Protein AF-A0A945IS24-F1 (afdb_monomer_lite)

Sequence (368 aa):
MRKFTIALLSVFLIASISAPAHSAQMTAKKFSSCADMLKKYPNGVAKDKKARNKAVKGGFAKPKVSKTVYKKNRDRLDKNNNGIICGQKKAEPVAKAEPFAFAKNIDASLPADWVAEFNQVMSNLGQLMPISEKINEVSNVQSPMNIYAWNSAVSNPFPQIPGAQGASISGNGSNTWMVLEIPESELRDKDLHRFKVIAHEYFHVYQIAMSRDAEGTQWLWEGGAKVVEELYSQQFYGRSLFDDQLMPIHAAAVQTPKVFENYGSGKDMNYNGSAFLALALAKELQQQGMSEERAFTAILRDFQAESAQEPDWKKAFVNTFNMTVEQFYQSLIQYPTAESTQDWISHRVVDATPVLPSKTLTLNSIFS

Radius of gyration: 30.89 Å; chains: 1; bounding box: 100×90×49 Å

pLDDT: mean 90.28, std 15.65, range [35.53, 98.88]

Structure (mmCIF, N/CA/C/O backbone):
data_AF-A0A945IS24-F1
#
_entry.id   AF-A0A945IS24-F1
#
loop_
_atom_site.group_PDB
_atom_site.id
_atom_site.type_symbol
_atom_site.label_atom_id
_atom_site.label_alt_id
_atom_site.label_comp_id
_atom_site.label_asym_id
_atom_site.label_entity_id
_atom_site.label_seq_id
_atom_site.pdbx_PDB_ins_code
_atom_site.Cartn_x
_atom_site.Cartn_y
_atom_site.Cartn_z
_atom_site.occupancy
_atom_site.B_iso_or_equiv
_atom_site.auth_seq_id
_atom_site.auth_comp_id
_atom_site.auth_asym_id
_atom_site.auth_atom_id
_atom_site.pdbx_PDB_model_num
ATOM 1 N N . MET A 1 1 ? -69.403 -72.331 -7.138 1.00 37.50 1 MET A N 1
ATOM 2 C CA . MET A 1 1 ? -68.202 -72.801 -6.409 1.00 37.50 1 MET A CA 1
ATOM 3 C C . MET A 1 1 ? -67.877 -71.798 -5.304 1.00 37.50 1 MET A C 1
ATOM 5 O O . MET A 1 1 ? -67.883 -70.620 -5.607 1.00 37.50 1 MET A O 1
ATOM 9 N N . ARG A 1 2 ? -67.677 -72.288 -4.066 1.00 36.25 2 ARG A N 1
ATOM 10 C CA . ARG A 1 2 ? -66.939 -71.722 -2.899 1.00 36.25 2 ARG A CA 1
ATOM 11 C C . ARG A 1 2 ? -66.971 -70.188 -2.661 1.00 36.25 2 ARG A C 1
ATOM 13 O O . ARG A 1 2 ? -66.428 -69.445 -3.454 1.00 36.25 2 ARG A O 1
ATOM 20 N N . LYS A 1 3 ? -67.672 -69.701 -1.620 1.00 35.53 3 LYS A N 1
ATOM 21 C CA . LYS A 1 3 ? -67.262 -69.477 -0.196 1.00 35.53 3 LYS A CA 1
ATOM 22 C C . LYS A 1 3 ? -66.613 -68.089 0.059 1.00 35.53 3 LYS A C 1
ATOM 24 O O . LYS A 1 3 ? -65.607 -67.824 -0.571 1.00 35.53 3 LYS A O 1
ATOM 29 N N . PHE A 1 4 ? -67.201 -67.330 1.015 1.00 36.38 4 PHE A N 1
ATOM 30 C CA . PHE A 1 4 ? -66.651 -66.427 2.078 1.00 36.38 4 PHE A CA 1
ATOM 31 C C . PHE A 1 4 ? -65.420 -65.520 1.750 1.00 36.38 4 PHE A C 1
ATOM 33 O O . PHE A 1 4 ? -64.510 -65.965 1.078 1.00 36.38 4 PHE A O 1
ATOM 40 N N . THR A 1 5 ? -65.207 -64.270 2.207 1.00 38.72 5 THR A N 1
ATOM 41 C CA . THR A 1 5 ? -65.498 -63.576 3.485 1.00 38.72 5 THR A CA 1
ATOM 42 C C . THR A 1 5 ? -65.120 -62.071 3.369 1.00 38.72 5 THR A C 1
ATOM 44 O O . THR A 1 5 ? -64.073 -61.761 2.816 1.00 38.72 5 THR A O 1
ATOM 47 N N . ILE A 1 6 ? -65.973 -61.186 3.910 1.00 45.44 6 ILE A N 1
ATOM 48 C CA . ILE A 1 6 ? -65.789 -59.913 4.670 1.00 45.44 6 ILE A CA 1
ATOM 49 C C . ILE A 1 6 ? -64.507 -59.053 4.508 1.00 45.44 6 ILE A C 1
ATOM 51 O O . ILE A 1 6 ? -63.417 -59.488 4.862 1.00 45.44 6 ILE A O 1
ATOM 55 N N . ALA A 1 7 ? -64.703 -57.748 4.248 1.00 37.12 7 ALA A N 1
ATOM 56 C CA . ALA A 1 7 ? -63.987 -56.652 4.927 1.00 37.12 7 ALA A CA 1
ATOM 57 C C . ALA A 1 7 ? -64.858 -55.373 4.983 1.00 37.12 7 ALA A C 1
ATOM 59 O O . ALA A 1 7 ? -65.359 -54.907 3.961 1.00 37.12 7 ALA A O 1
ATOM 60 N N . LEU A 1 8 ? -65.064 -54.848 6.197 1.00 44.59 8 LEU A N 1
ATOM 61 C CA . LEU A 1 8 ? -65.791 -53.612 6.516 1.00 44.59 8 LEU A CA 1
ATOM 62 C C . LEU A 1 8 ? -65.130 -52.370 5.892 1.00 44.59 8 LEU A C 1
ATOM 64 O O . LEU A 1 8 ? -63.913 -52.227 5.967 1.00 44.59 8 LEU A O 1
ATOM 68 N N . LEU A 1 9 ? -65.941 -51.395 5.470 1.00 35.75 9 LEU A N 1
ATOM 69 C CA . LEU A 1 9 ? -65.555 -49.984 5.543 1.00 35.75 9 LEU A CA 1
ATOM 70 C C . LEU A 1 9 ? -66.726 -49.127 6.034 1.00 35.75 9 LEU A C 1
ATOM 72 O O . LEU A 1 9 ? -67.807 -49.078 5.452 1.00 35.75 9 LEU A O 1
ATOM 76 N N . SER A 1 10 ? -66.468 -48.499 7.172 1.00 39.31 10 SER A N 1
ATOM 77 C CA . SER A 1 10 ? -67.313 -47.628 7.972 1.00 39.31 10 SER A CA 1
ATOM 78 C C . SER A 1 10 ? -67.557 -46.286 7.278 1.00 39.31 10 SER A C 1
ATOM 80 O O . SER A 1 10 ? -66.625 -45.556 6.947 1.00 39.31 10 SER A O 1
ATOM 82 N N . VAL A 1 11 ? -68.832 -45.938 7.109 1.00 42.28 11 VAL A N 1
ATOM 83 C CA . VAL A 1 11 ? -69.284 -44.618 6.657 1.00 42.28 11 VAL A CA 1
ATOM 84 C C . VAL A 1 11 ? -69.306 -43.680 7.866 1.00 42.28 11 VAL A C 1
ATOM 86 O O . VAL A 1 11 ? -70.156 -43.812 8.743 1.00 42.28 11 VAL A O 1
ATOM 89 N N . PHE A 1 12 ? -68.368 -42.733 7.923 1.00 39.25 12 PHE A N 1
ATOM 90 C CA . PHE A 1 12 ? -68.421 -41.606 8.857 1.00 39.25 12 PHE A CA 1
ATOM 91 C C . PHE A 1 12 ? -69.257 -40.475 8.240 1.00 39.25 12 PHE A C 1
ATOM 93 O O . PHE A 1 12 ? -68.840 -39.845 7.269 1.00 39.25 12 PHE A O 1
ATOM 100 N N . LEU A 1 13 ? -70.431 -40.204 8.819 1.00 43.25 13 LEU A N 1
ATOM 101 C CA . LEU A 1 13 ? -71.147 -38.941 8.631 1.00 43.25 13 LEU A CA 1
ATOM 102 C C . LEU A 1 13 ? -70.380 -37.828 9.357 1.00 43.25 13 LEU A C 1
ATOM 104 O O . LEU A 1 13 ? -70.267 -37.855 10.582 1.00 43.25 13 LEU A O 1
ATOM 108 N N . ILE A 1 14 ? -69.894 -36.829 8.619 1.00 42.38 14 ILE A N 1
ATOM 109 C CA . ILE A 1 14 ? -69.390 -35.580 9.201 1.00 42.38 14 ILE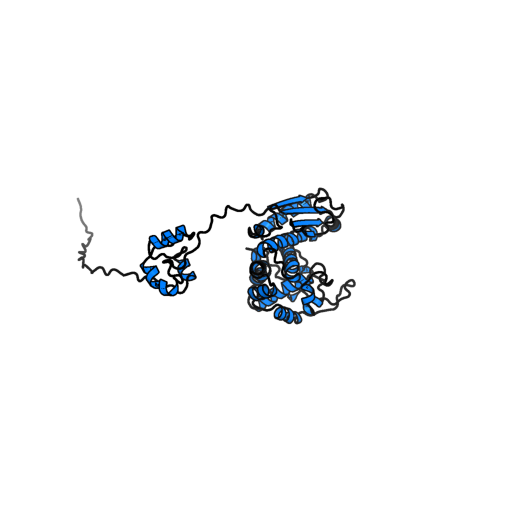 A CA 1
ATOM 110 C C . ILE A 1 14 ? -70.502 -34.536 9.095 1.00 42.38 14 ILE A C 1
ATOM 112 O O . ILE A 1 14 ? -70.839 -34.069 8.008 1.00 42.38 14 ILE A O 1
ATOM 116 N N . ALA A 1 15 ? -71.070 -34.181 10.246 1.00 41.31 15 ALA A N 1
ATOM 117 C CA . ALA A 1 15 ? -71.936 -33.025 10.406 1.00 41.31 15 ALA A CA 1
ATOM 118 C C . ALA A 1 15 ? -71.112 -31.742 10.207 1.00 41.31 15 ALA A C 1
ATOM 120 O O . ALA A 1 15 ? -70.192 -31.448 10.970 1.00 41.31 15 ALA A O 1
ATOM 121 N N . SER A 1 16 ? -71.437 -30.973 9.171 1.00 39.03 16 SER A N 1
ATOM 122 C CA . SER A 1 16 ? -70.862 -29.655 8.915 1.00 39.03 16 SER A CA 1
ATOM 123 C C . SER A 1 16 ? -71.451 -28.632 9.889 1.00 39.03 16 SER A C 1
ATOM 125 O O . SER A 1 16 ? -72.543 -28.107 9.671 1.00 39.03 16 SER A O 1
ATOM 127 N N . ILE A 1 17 ? -70.724 -28.353 10.970 1.00 47.34 17 ILE A N 1
ATOM 128 C CA . ILE A 1 17 ? -70.989 -27.218 11.855 1.00 47.34 17 ILE A CA 1
ATOM 129 C C . ILE A 1 17 ? -70.421 -25.967 11.178 1.00 47.34 17 ILE A C 1
ATOM 131 O O . ILE A 1 17 ? -69.209 -25.816 11.025 1.00 47.34 17 ILE A O 1
ATOM 135 N N . SER A 1 18 ? -71.310 -25.071 10.764 1.00 51.00 18 SER A N 1
ATOM 136 C CA . SER A 1 18 ? -70.981 -23.739 10.262 1.00 51.00 18 SER A CA 1
ATOM 137 C C . SER A 1 18 ? -70.378 -22.896 11.388 1.00 51.00 18 SER A C 1
ATOM 139 O O . SER A 1 18 ? -71.101 -22.325 12.203 1.00 51.00 18 SER A O 1
ATOM 141 N N . ALA A 1 19 ? -69.050 -22.805 11.452 1.00 42.75 19 ALA A N 1
ATOM 142 C CA . ALA A 1 19 ? -68.388 -21.802 12.277 1.00 42.75 19 ALA A CA 1
ATOM 143 C C . ALA A 1 19 ? -68.469 -20.426 11.583 1.00 42.75 19 ALA A C 1
ATOM 145 O O . ALA A 1 19 ? -68.249 -20.340 10.371 1.00 42.75 19 ALA A O 1
ATOM 146 N N . PRO A 1 20 ? -68.749 -19.328 12.309 1.00 45.19 20 PRO A N 1
ATOM 147 C CA . PRO A 1 20 ? -68.685 -17.995 11.733 1.00 45.19 20 PRO A CA 1
ATOM 148 C C . PRO A 1 20 ? -67.228 -17.673 11.383 1.00 45.19 20 PRO A C 1
ATOM 150 O O . PRO A 1 20 ? -66.342 -17.721 12.238 1.00 45.19 20 PRO A O 1
ATOM 153 N N . ALA A 1 21 ? -66.976 -17.334 10.119 1.00 43.59 21 ALA A N 1
ATOM 154 C CA . ALA A 1 21 ? -65.676 -16.873 9.656 1.00 43.59 21 ALA A CA 1
ATOM 155 C C . ALA A 1 21 ? -65.301 -15.562 10.370 1.00 43.59 21 ALA A C 1
ATOM 157 O O . ALA A 1 21 ? -65.709 -14.471 9.973 1.00 43.59 21 ALA A O 1
ATOM 158 N N . HIS A 1 22 ? -64.500 -15.661 11.431 1.00 40.44 22 HIS A N 1
ATOM 159 C CA . HIS A 1 22 ? -63.777 -14.517 11.966 1.00 40.44 22 HIS A CA 1
ATOM 160 C C . HIS A 1 22 ? -62.723 -14.109 10.937 1.00 40.44 22 HIS A C 1
ATOM 162 O O . HIS A 1 22 ? -61.697 -14.771 10.778 1.00 40.44 22 HIS A O 1
ATOM 168 N N . SER A 1 23 ? -62.968 -13.009 10.221 1.00 39.88 23 SER A N 1
ATOM 169 C CA . SER A 1 23 ? -61.908 -12.371 9.445 1.00 39.88 23 SER A CA 1
ATOM 170 C C . SER A 1 23 ? -60.830 -11.900 10.423 1.00 39.88 23 SER A C 1
ATOM 172 O O . SER A 1 23 ? -61.030 -10.969 11.204 1.00 39.88 23 SER A O 1
ATOM 174 N N . ALA A 1 24 ? -59.685 -12.579 10.424 1.00 38.41 24 ALA A N 1
ATOM 175 C CA . ALA A 1 24 ? -58.499 -12.096 11.104 1.00 38.41 24 ALA A CA 1
ATOM 176 C C . ALA A 1 24 ? -58.074 -10.797 10.408 1.00 38.41 24 ALA A C 1
ATOM 178 O O . ALA A 1 24 ? -57.429 -10.801 9.357 1.00 38.41 24 ALA A O 1
ATOM 179 N N . GLN A 1 25 ? -58.483 -9.661 10.967 1.00 40.00 25 GLN A N 1
ATOM 180 C CA . GLN A 1 25 ? -58.025 -8.354 10.530 1.00 40.00 25 GLN A CA 1
ATOM 181 C C . GLN A 1 25 ? -56.518 -8.288 10.807 1.00 40.00 25 GLN A C 1
ATOM 183 O O . GLN A 1 25 ? -56.090 -8.017 11.927 1.00 40.00 25 GLN A O 1
ATOM 188 N N . MET A 1 26 ? -55.694 -8.580 9.792 1.00 42.38 26 MET A N 1
ATOM 189 C CA . MET A 1 26 ? -54.240 -8.471 9.893 1.00 42.38 26 MET A CA 1
ATOM 190 C C . MET A 1 26 ? -53.879 -7.045 10.312 1.00 42.38 26 MET A C 1
ATOM 192 O O . MET A 1 26 ? -53.935 -6.094 9.524 1.00 42.38 26 MET A O 1
ATOM 196 N N . THR A 1 27 ? -53.514 -6.873 11.578 1.00 55.88 27 THR A N 1
ATOM 197 C CA . THR A 1 27 ? -53.127 -5.577 12.108 1.00 55.88 27 THR A CA 1
ATOM 198 C C . THR A 1 27 ? -51.822 -5.167 11.424 1.00 55.88 27 THR A C 1
ATOM 200 O O . THR A 1 27 ? -50.763 -5.750 11.620 1.00 55.88 27 THR A O 1
ATOM 203 N N . ALA A 1 28 ? -51.878 -4.149 10.556 1.00 62.97 28 ALA A N 1
ATOM 204 C CA . ALA A 1 28 ? -50.672 -3.667 9.877 1.00 62.97 28 ALA A CA 1
ATOM 205 C C . ALA A 1 28 ? -49.559 -3.306 10.889 1.00 62.97 28 ALA A C 1
ATOM 207 O O . ALA A 1 28 ? -49.843 -2.697 11.924 1.00 62.97 28 ALA A O 1
ATOM 208 N N . LYS A 1 29 ? -48.315 -3.698 10.584 1.00 77.50 29 LYS A N 1
ATOM 209 C CA . LYS A 1 29 ? -47.131 -3.570 11.452 1.00 77.50 29 LYS A CA 1
ATOM 210 C C . LYS A 1 29 ? -46.702 -2.101 11.623 1.00 77.50 29 LYS A C 1
ATOM 212 O O . LYS A 1 29 ? -46.708 -1.339 10.650 1.00 77.50 29 LYS A O 1
ATOM 217 N N . LYS A 1 30 ? -46.328 -1.718 12.851 1.00 85.94 30 LYS A N 1
ATOM 218 C CA . LYS A 1 30 ? -45.622 -0.459 13.157 1.00 85.94 30 LYS A CA 1
ATOM 219 C C . LYS A 1 30 ? -44.110 -0.682 13.048 1.00 85.94 30 LYS A C 1
ATOM 221 O O . LYS A 1 30 ? -43.633 -1.756 13.407 1.00 85.94 30 LYS A O 1
ATOM 226 N N . PHE A 1 31 ? -43.378 0.312 12.558 1.00 89.81 31 PHE A N 1
ATOM 227 C CA . PHE A 1 31 ? -41.927 0.262 12.385 1.00 89.81 31 PHE A CA 1
ATOM 228 C C . PHE A 1 31 ? -41.242 1.296 13.283 1.00 89.81 31 PHE A C 1
ATOM 230 O O . PHE A 1 31 ? -41.713 2.426 13.421 1.00 89.81 31 PHE A O 1
ATOM 237 N N . SER A 1 32 ? -40.129 0.896 13.895 1.00 86.50 32 SER A N 1
ATOM 238 C CA . SER A 1 32 ? -39.278 1.735 14.747 1.00 86.50 32 SER A CA 1
ATOM 239 C C . SER A 1 32 ? -38.549 2.811 13.944 1.00 86.50 32 SER A C 1
ATOM 241 O O . SER A 1 32 ? -38.449 3.950 14.397 1.00 86.50 32 SER A O 1
ATOM 243 N N . SER A 1 33 ? -38.097 2.476 12.736 1.00 90.88 33 SER A N 1
ATOM 244 C CA . SER A 1 33 ? -37.263 3.333 11.894 1.00 90.88 33 SER A CA 1
ATOM 245 C C . SER A 1 33 ? -37.552 3.127 10.402 1.00 90.88 33 SER A C 1
ATOM 247 O O . SER A 1 33 ? -38.209 2.156 10.008 1.00 90.88 33 SER A O 1
ATOM 249 N N . CYS A 1 34 ? -37.024 4.017 9.552 1.00 90.62 34 CYS A N 1
ATOM 250 C CA . CYS A 1 34 ? -37.032 3.778 8.109 1.00 90.62 34 CYS A CA 1
ATOM 251 C C . CYS A 1 34 ? -36.188 2.562 7.718 1.00 90.62 34 CYS A C 1
ATOM 253 O O . CYS A 1 34 ? -36.626 1.810 6.855 1.00 90.62 34 CYS A O 1
ATOM 255 N N . ALA A 1 35 ? -35.061 2.302 8.387 1.00 90.06 35 ALA A N 1
ATOM 256 C CA . ALA A 1 35 ? -34.245 1.115 8.128 1.00 90.06 35 ALA A CA 1
ATOM 257 C C . ALA A 1 35 ? -35.057 -0.186 8.295 1.00 90.06 35 ALA A C 1
ATOM 259 O O . ALA A 1 35 ? -35.047 -1.053 7.423 1.00 90.06 35 ALA A O 1
ATOM 260 N N . ASP A 1 36 ? -35.857 -0.290 9.360 1.00 88.31 36 ASP A N 1
ATOM 261 C CA . ASP A 1 36 ? -36.697 -1.471 9.602 1.00 88.31 36 ASP A CA 1
ATOM 262 C C . ASP A 1 36 ? -37.869 -1.591 8.625 1.00 88.31 36 ASP A C 1
ATOM 264 O O . ASP A 1 36 ? -38.295 -2.697 8.282 1.00 88.31 36 ASP A O 1
ATOM 268 N N . MET A 1 37 ? -38.406 -0.457 8.167 1.00 91.06 37 MET A N 1
ATOM 269 C CA . MET A 1 37 ? -39.452 -0.436 7.147 1.00 91.06 37 MET A CA 1
ATOM 270 C C . MET A 1 37 ? -38.913 -0.866 5.780 1.00 91.06 37 MET A C 1
ATOM 272 O O . MET A 1 37 ? -39.578 -1.643 5.090 1.00 91.06 37 MET A O 1
ATOM 276 N N . LEU A 1 38 ? -37.723 -0.397 5.405 1.00 93.00 38 LEU A N 1
ATOM 277 C CA . LEU A 1 38 ? -37.107 -0.645 4.102 1.00 93.00 38 LEU A CA 1
ATOM 278 C C . LEU A 1 38 ? -36.758 -2.121 3.886 1.00 93.00 38 LEU A C 1
ATOM 280 O O . LEU A 1 38 ? -36.933 -2.613 2.776 1.00 93.00 38 LEU A O 1
ATOM 284 N N . LYS A 1 39 ? -36.446 -2.877 4.950 1.00 91.06 39 LYS A N 1
ATOM 285 C CA . LYS A 1 39 ? -36.307 -4.349 4.888 1.00 91.06 39 LYS A CA 1
ATOM 286 C C . LYS A 1 39 ? -37.540 -5.051 4.294 1.00 91.06 39 LYS A C 1
ATOM 288 O O . LYS A 1 39 ? -37.418 -6.096 3.668 1.00 91.06 39 LYS A O 1
ATOM 293 N N . LYS A 1 40 ? -38.746 -4.497 4.496 1.00 92.06 40 LYS A N 1
ATOM 294 C CA . LYS A 1 40 ? -40.018 -5.061 3.992 1.00 92.06 40 LYS A CA 1
ATOM 295 C C . LYS A 1 40 ? -40.607 -4.286 2.810 1.00 92.06 40 LYS A C 1
ATOM 297 O O . LYS A 1 40 ? -41.371 -4.840 2.019 1.00 92.06 40 LYS A O 1
ATOM 302 N N . TYR A 1 41 ? -40.303 -2.998 2.718 1.00 93.31 41 TYR A N 1
ATOM 303 C CA . TYR A 1 41 ? -40.783 -2.086 1.688 1.00 93.31 41 TYR A CA 1
ATOM 304 C C . TYR A 1 41 ? -39.583 -1.340 1.100 1.00 93.31 41 TYR A C 1
ATOM 306 O O . TYR A 1 41 ? -39.389 -0.177 1.441 1.00 93.31 41 TYR A O 1
ATOM 314 N N . PRO A 1 42 ? -38.791 -1.978 0.221 1.00 90.75 42 PRO A N 1
ATOM 315 C CA . PRO A 1 42 ? -37.481 -1.468 -0.202 1.00 90.75 42 PRO A CA 1
ATOM 316 C C . PRO A 1 42 ? -37.526 -0.094 -0.877 1.00 90.75 42 PRO A C 1
ATOM 318 O O . PRO A 1 42 ? -36.559 0.646 -0.812 1.00 90.75 42 PRO A O 1
ATOM 321 N N . ASN A 1 43 ? -38.670 0.298 -1.446 1.00 94.19 43 ASN A N 1
ATOM 322 C CA . ASN A 1 43 ? -38.860 1.613 -2.074 1.00 94.19 43 ASN A CA 1
ATOM 323 C C . ASN A 1 43 ? -39.734 2.567 -1.237 1.00 94.19 43 ASN A C 1
ATOM 325 O O . ASN A 1 43 ? -40.216 3.577 -1.749 1.00 94.19 43 ASN A O 1
ATOM 329 N N . GLY A 1 44 ? -40.009 2.226 0.023 1.00 95.12 44 GLY A N 1
ATOM 330 C CA . GLY A 1 44 ? -40.936 2.950 0.890 1.00 95.12 44 GLY A CA 1
ATOM 331 C C . GLY A 1 44 ? -42.415 2.658 0.610 1.00 95.12 44 GLY A C 1
ATOM 332 O O . GLY A 1 44 ? -42.784 1.791 -0.197 1.00 95.12 44 GLY A O 1
ATOM 333 N N . VAL A 1 45 ? -43.293 3.385 1.308 1.00 96.56 45 VAL A N 1
ATOM 334 C CA . VAL A 1 45 ? -44.753 3.197 1.250 1.00 96.56 45 VAL A CA 1
ATOM 335 C C . VAL A 1 45 ? -45.467 4.510 0.945 1.00 96.56 45 VAL A C 1
ATOM 337 O O . VAL A 1 45 ? -45.227 5.526 1.587 1.00 96.56 45 VAL A O 1
ATOM 340 N N . ALA A 1 46 ? -46.402 4.468 -0.003 1.00 97.38 46 ALA A N 1
ATOM 341 C CA . ALA A 1 46 ? -47.273 5.581 -0.362 1.00 97.38 46 ALA A CA 1
ATOM 342 C C . ALA A 1 46 ? -48.682 5.412 0.217 1.00 97.38 46 ALA A C 1
ATOM 344 O O . ALA A 1 46 ? -49.237 4.306 0.224 1.00 97.38 46 ALA A O 1
ATOM 345 N N . LYS A 1 47 ? -49.303 6.529 0.610 1.00 96.50 47 LYS A N 1
ATOM 346 C CA . LYS A 1 47 ? -50.689 6.556 1.103 1.00 96.50 47 LYS A CA 1
ATOM 347 C C . LYS A 1 47 ? -51.718 6.143 0.048 1.00 96.50 47 LYS A C 1
ATOM 349 O O . LYS A 1 47 ? -52.712 5.497 0.376 1.00 96.50 47 LYS A O 1
ATOM 354 N N . ASP A 1 48 ? -51.473 6.506 -1.210 1.00 96.94 48 ASP A N 1
ATOM 355 C CA . ASP A 1 48 ? -52.344 6.257 -2.357 1.00 96.94 48 ASP A CA 1
ATOM 356 C C . ASP A 1 48 ? -51.545 6.266 -3.680 1.00 96.94 48 ASP A C 1
ATOM 358 O O . ASP A 1 48 ? -50.338 6.534 -3.717 1.00 96.94 48 ASP A O 1
ATOM 362 N N . LYS A 1 49 ? -52.223 5.945 -4.790 1.00 96.81 49 LYS A N 1
ATOM 363 C CA . LYS A 1 49 ? -51.614 5.937 -6.131 1.00 96.81 49 LYS A CA 1
ATOM 364 C C . LYS A 1 49 ? -51.151 7.334 -6.573 1.00 96.81 49 LYS A C 1
ATOM 366 O O . LYS A 1 49 ? -50.166 7.415 -7.303 1.00 96.81 49 LYS A O 1
ATOM 371 N N . LYS A 1 50 ? -51.817 8.413 -6.138 1.00 96.25 50 LYS A N 1
ATOM 372 C CA . LYS A 1 50 ? -51.488 9.799 -6.512 1.00 96.25 50 LYS A CA 1
ATOM 373 C C . LYS A 1 50 ? -50.153 10.216 -5.897 1.00 96.25 50 LYS A C 1
ATOM 375 O O . LYS A 1 50 ? -49.286 10.698 -6.620 1.00 96.25 50 LYS A O 1
ATOM 380 N N . ALA A 1 51 ? -49.958 9.959 -4.605 1.00 94.62 51 ALA A N 1
ATOM 381 C CA . ALA A 1 51 ? -48.707 10.214 -3.896 1.00 94.62 51 ALA A CA 1
ATOM 382 C C . ALA A 1 51 ? -47.549 9.417 -4.507 1.00 94.62 51 ALA A C 1
ATOM 384 O O . ALA A 1 51 ? -46.516 9.997 -4.832 1.00 94.62 51 ALA A O 1
ATOM 385 N N . ARG A 1 52 ? -47.748 8.116 -4.774 1.00 96.06 52 ARG A N 1
ATOM 386 C CA . ARG A 1 52 ? -46.752 7.289 -5.476 1.00 96.06 52 ARG A CA 1
ATOM 387 C C . ARG A 1 52 ? -46.371 7.891 -6.826 1.00 96.06 52 ARG A C 1
ATOM 389 O O . ARG A 1 52 ? -45.191 8.019 -7.120 1.00 96.06 52 ARG A O 1
ATOM 396 N N . ASN A 1 53 ? -47.353 8.223 -7.661 1.00 95.81 53 ASN A N 1
ATOM 397 C CA . ASN A 1 53 ? -47.083 8.720 -9.009 1.00 95.81 53 ASN A CA 1
ATOM 398 C C . ASN A 1 53 ? -46.383 10.090 -8.973 1.00 95.81 53 ASN A C 1
ATOM 400 O O . ASN A 1 53 ? -45.478 10.322 -9.768 1.00 95.81 53 ASN A O 1
ATOM 404 N N . LYS A 1 54 ? -46.747 10.964 -8.021 1.00 94.12 54 LYS A N 1
ATOM 405 C CA . LYS A 1 54 ? -46.048 12.235 -7.779 1.00 94.12 54 LYS A CA 1
ATOM 406 C C . LYS A 1 54 ? -44.592 12.002 -7.364 1.00 94.12 54 LYS A C 1
ATOM 408 O O . LYS A 1 54 ? -43.712 12.661 -7.900 1.00 94.12 54 LYS A O 1
ATOM 413 N N . ALA A 1 55 ? -44.343 11.050 -6.465 1.00 90.94 55 ALA A N 1
ATOM 414 C CA . ALA A 1 55 ? -42.995 10.691 -6.033 1.00 90.94 55 ALA A CA 1
ATOM 415 C C . ALA A 1 55 ? -42.154 10.139 -7.194 1.00 90.94 55 ALA A C 1
ATOM 417 O O . ALA A 1 55 ? -41.044 10.602 -7.417 1.00 90.94 55 ALA A O 1
ATOM 418 N N . VAL A 1 56 ? -42.708 9.224 -7.996 1.00 92.19 56 VAL A N 1
ATOM 419 C CA . VAL A 1 56 ? -42.016 8.677 -9.176 1.00 92.19 56 VAL A CA 1
ATOM 420 C C . VAL A 1 56 ? -41.699 9.770 -10.199 1.00 92.19 56 VAL A C 1
ATOM 422 O O . VAL A 1 56 ? -40.588 9.810 -10.715 1.00 92.19 56 VAL A O 1
ATOM 425 N N . LYS A 1 57 ? -42.635 10.697 -10.455 1.00 91.31 57 LYS A N 1
ATOM 426 C CA . LYS A 1 57 ? -42.386 11.859 -11.326 1.00 91.31 57 LYS A CA 1
ATOM 427 C C . LYS A 1 57 ? -41.287 12.775 -10.767 1.00 91.31 57 LYS A C 1
ATOM 429 O O . LYS A 1 57 ? -40.570 13.392 -11.539 1.00 91.31 57 LYS A O 1
ATOM 434 N N . GLY A 1 58 ? -41.155 12.843 -9.444 1.00 86.44 58 GLY A N 1
ATOM 435 C CA . GLY A 1 58 ? -40.105 13.580 -8.738 1.00 86.44 58 GLY A CA 1
ATOM 436 C C . GLY A 1 58 ? -38.805 12.798 -8.522 1.00 86.44 58 GLY A C 1
ATOM 437 O O . GLY A 1 58 ? -38.048 13.164 -7.630 1.00 86.44 58 GLY A O 1
ATOM 438 N N . GLY A 1 59 ? -38.563 11.712 -9.265 1.00 85.50 59 GLY A N 1
ATOM 439 C CA . GLY A 1 59 ? -37.291 10.982 -9.224 1.00 85.50 59 GLY A CA 1
ATOM 440 C C . GLY A 1 59 ? -37.167 9.928 -8.120 1.00 85.50 59 GLY A C 1
ATOM 441 O O . GLY A 1 59 ? -36.069 9.448 -7.860 1.00 85.50 59 GLY A O 1
ATOM 442 N N . PHE A 1 60 ? -38.260 9.529 -7.465 1.00 89.62 60 PHE A N 1
ATOM 443 C CA . PHE A 1 60 ? -38.237 8.439 -6.483 1.00 89.62 60 PHE A CA 1
ATOM 444 C C . PHE A 1 60 ? -38.446 7.065 -7.136 1.00 89.62 60 PHE A C 1
ATOM 446 O O . PHE A 1 60 ? -39.204 6.911 -8.099 1.00 89.62 60 PHE A O 1
ATOM 453 N N . ALA A 1 61 ? -37.822 6.034 -6.565 1.00 90.69 61 ALA A N 1
ATOM 454 C CA . ALA A 1 61 ? -38.164 4.642 -6.819 1.00 90.69 61 ALA A CA 1
ATOM 455 C C . ALA A 1 61 ? -39.640 4.420 -6.473 1.00 90.69 61 ALA A C 1
ATOM 457 O O . ALA A 1 61 ? -40.189 5.104 -5.618 1.00 90.69 61 ALA A O 1
ATOM 458 N N . LYS A 1 62 ? -40.316 3.478 -7.135 1.00 95.19 62 LYS A N 1
ATOM 459 C CA . LYS A 1 62 ? -41.776 3.307 -7.030 1.00 95.19 62 LYS A CA 1
ATOM 460 C C . LYS A 1 62 ? -42.181 2.733 -5.655 1.00 95.19 62 LYS A C 1
ATOM 462 O O . LYS A 1 62 ? -42.050 1.518 -5.477 1.00 95.19 62 LYS A O 1
ATOM 467 N N . PRO A 1 63 ? -42.735 3.529 -4.709 1.00 94.56 63 PRO A N 1
ATOM 468 C CA . PRO A 1 63 ? -43.141 3.016 -3.401 1.00 94.56 63 PRO A CA 1
ATOM 469 C C . PRO A 1 63 ? -44.376 2.113 -3.501 1.00 94.56 63 PRO A C 1
ATOM 471 O O . PRO A 1 63 ? -45.239 2.279 -4.378 1.00 94.56 63 PRO A O 1
ATOM 474 N N . LYS A 1 64 ? -44.511 1.180 -2.553 1.00 96.69 64 LYS A N 1
ATOM 475 C CA . LYS A 1 64 ? -45.698 0.320 -2.450 1.00 96.69 64 LYS A CA 1
ATOM 476 C C . LYS A 1 64 ? -46.888 1.134 -1.946 1.00 96.69 64 LYS A C 1
ATOM 478 O O . LYS A 1 64 ? -46.794 1.820 -0.936 1.00 96.69 64 LYS A O 1
ATOM 483 N N . VAL A 1 65 ? -48.036 1.042 -2.615 1.00 96.69 65 VAL A N 1
ATOM 484 C CA . VAL A 1 65 ? -49.259 1.714 -2.149 1.00 96.69 65 VAL A CA 1
ATOM 485 C C . VAL A 1 65 ? -49.887 0.883 -1.038 1.00 96.69 65 VAL A C 1
ATOM 487 O O . VAL A 1 65 ? -50.304 -0.249 -1.275 1.00 96.69 65 VAL A O 1
ATOM 490 N N . SER A 1 66 ? -49.962 1.438 0.170 1.00 96.75 66 SER A N 1
ATOM 491 C CA . SER A 1 66 ? -50.669 0.819 1.291 1.00 96.75 66 SER A CA 1
ATOM 492 C C . SER A 1 66 ? -51.153 1.878 2.274 1.00 96.75 66 SER A C 1
ATOM 494 O O . SER A 1 66 ? -50.417 2.330 3.152 1.00 96.75 66 SER A O 1
ATOM 496 N N . LYS A 1 67 ? -52.436 2.237 2.158 1.00 94.88 67 LYS A N 1
ATOM 497 C CA . LYS A 1 67 ? -53.092 3.214 3.037 1.00 94.88 67 LYS A CA 1
ATOM 498 C C . LYS A 1 67 ? -53.003 2.804 4.510 1.00 94.88 67 LYS A C 1
ATOM 500 O O . LYS A 1 67 ? -52.775 3.654 5.366 1.00 94.88 67 LYS A O 1
ATOM 505 N N . THR A 1 68 ? -53.148 1.512 4.805 1.00 93.81 68 THR A N 1
ATOM 506 C CA . THR A 1 68 ? -53.128 0.973 6.173 1.00 93.81 68 THR A CA 1
ATOM 507 C C . THR A 1 68 ? -51.739 1.059 6.805 1.00 93.81 68 THR A C 1
ATOM 509 O O . THR A 1 68 ? -51.615 1.499 7.945 1.00 93.81 68 THR A O 1
ATOM 512 N N . VAL A 1 69 ? -50.684 0.686 6.069 1.00 94.38 69 VAL A N 1
ATOM 513 C CA . VAL A 1 69 ? -49.298 0.766 6.568 1.00 94.38 69 VAL A CA 1
ATOM 514 C C . VAL A 1 69 ? -48.863 2.221 6.702 1.00 94.38 69 VAL A C 1
ATOM 516 O O . VAL A 1 69 ? -48.284 2.583 7.722 1.00 94.38 69 VAL A O 1
ATOM 519 N N . TYR A 1 70 ? -49.207 3.062 5.725 1.00 94.88 70 TYR A N 1
ATOM 520 C CA . TYR A 1 70 ? -48.932 4.492 5.778 1.00 94.88 70 TYR A CA 1
ATOM 521 C C . TYR A 1 70 ? -49.575 5.145 7.011 1.00 94.88 70 TYR A C 1
ATOM 523 O O . TYR A 1 70 ? -48.870 5.717 7.834 1.00 94.88 70 TYR A O 1
ATOM 531 N N . LYS A 1 71 ? -50.894 4.986 7.211 1.00 94.62 71 LYS A N 1
ATOM 532 C CA . LYS A 1 71 ? -51.611 5.607 8.341 1.00 94.62 71 LYS A CA 1
ATOM 533 C C . LYS A 1 71 ? -51.025 5.242 9.705 1.00 94.62 71 LYS A C 1
ATOM 535 O O . LYS A 1 71 ? -50.970 6.098 10.572 1.00 94.62 71 LYS A O 1
ATOM 540 N N . LYS A 1 72 ? -50.581 3.995 9.893 1.00 94.69 72 LYS A N 1
ATOM 541 C CA . LYS A 1 72 ? -50.019 3.539 11.174 1.00 94.69 72 LYS A CA 1
ATOM 542 C C . LYS A 1 72 ? -48.611 4.059 11.475 1.00 94.69 72 LYS A C 1
ATOM 544 O O . LYS A 1 72 ? -48.174 3.926 12.614 1.00 94.69 72 LYS A O 1
ATOM 549 N N . ASN A 1 73 ? -47.902 4.580 10.474 1.00 93.69 73 ASN A N 1
ATOM 550 C CA . ASN A 1 73 ? -46.494 4.965 10.592 1.00 93.69 73 ASN A CA 1
ATOM 551 C C . ASN A 1 73 ? -46.224 6.438 10.226 1.00 93.69 73 ASN A C 1
ATOM 553 O O . ASN A 1 73 ? -45.138 6.933 10.518 1.00 93.69 73 ASN A O 1
ATOM 557 N N . ARG A 1 74 ? -47.188 7.145 9.613 1.00 93.19 74 ARG A N 1
ATOM 558 C CA . ARG A 1 74 ? -47.017 8.518 9.101 1.00 93.19 74 ARG A CA 1
ATOM 559 C C . ARG A 1 74 ? -46.573 9.511 10.175 1.00 93.19 74 ARG A C 1
ATOM 561 O O . ARG A 1 74 ? -45.682 10.300 9.907 1.00 93.19 74 ARG A O 1
ATOM 568 N N . ASP A 1 75 ? -47.112 9.406 11.391 1.00 90.44 75 ASP A N 1
ATOM 569 C CA . ASP A 1 75 ? -46.854 10.389 12.452 1.00 90.44 75 ASP A CA 1
ATOM 570 C C . ASP A 1 75 ? -45.378 10.368 12.899 1.00 90.44 75 ASP A C 1
ATOM 572 O O . ASP A 1 75 ? -44.877 11.334 13.459 1.00 90.44 75 ASP A O 1
ATOM 576 N N . ARG A 1 76 ? -44.661 9.268 12.617 1.00 88.56 76 ARG A N 1
ATOM 577 C CA . ARG A 1 76 ? -43.230 9.101 12.911 1.00 88.56 76 ARG A CA 1
ATOM 578 C C . ARG A 1 76 ? -42.336 9.232 11.679 1.00 88.56 76 ARG A C 1
ATOM 580 O O . ARG A 1 76 ? -41.199 9.677 11.798 1.00 88.56 76 ARG A O 1
ATOM 587 N N . LEU A 1 77 ? -42.804 8.752 10.525 1.00 89.75 77 LEU A N 1
ATOM 588 C CA . LEU A 1 77 ? -41.954 8.499 9.355 1.00 89.75 77 LEU A CA 1
ATOM 589 C C . LEU A 1 77 ? -42.281 9.381 8.137 1.00 89.75 77 LEU A C 1
ATOM 591 O O . LEU A 1 77 ? -41.498 9.379 7.190 1.00 89.75 77 LEU A O 1
ATOM 595 N N . ASP A 1 78 ? -43.390 10.134 8.135 1.00 89.75 78 ASP A N 1
ATOM 596 C CA . ASP A 1 78 ? -43.739 11.095 7.068 1.00 89.75 78 ASP A CA 1
ATOM 597 C C . ASP A 1 78 ? -43.403 12.529 7.504 1.00 89.75 78 ASP A C 1
ATOM 599 O O . ASP A 1 78 ? -44.283 13.352 7.756 1.00 89.75 78 ASP A O 1
ATOM 603 N N . LYS A 1 79 ? -42.107 12.829 7.641 1.00 84.31 79 LYS A N 1
ATOM 604 C CA . LYS A 1 79 ? -41.637 14.111 8.201 1.00 84.31 79 LYS A CA 1
ATOM 605 C C . LYS A 1 79 ? -42.003 15.335 7.353 1.00 84.31 79 LYS A C 1
ATOM 607 O O . LYS A 1 79 ? -42.063 16.438 7.880 1.00 84.31 79 LYS A O 1
ATOM 612 N N . ASN A 1 80 ? -42.224 15.158 6.052 1.00 85.88 80 ASN A N 1
ATOM 613 C CA . ASN A 1 80 ? -42.534 16.241 5.113 1.00 85.88 80 ASN A CA 1
ATOM 614 C C . ASN A 1 80 ? -43.987 16.199 4.609 1.00 85.88 80 ASN A C 1
ATOM 616 O O . ASN A 1 80 ? -44.339 16.939 3.690 1.00 85.88 80 ASN A O 1
ATOM 620 N N . ASN A 1 81 ? -44.820 15.338 5.205 1.00 88.06 81 ASN A N 1
ATOM 621 C CA . ASN A 1 81 ? -46.244 15.173 4.925 1.00 88.06 81 ASN A CA 1
ATOM 622 C C . ASN A 1 81 ? -46.569 15.022 3.425 1.00 88.06 81 ASN A C 1
ATOM 624 O O . ASN A 1 81 ? -47.622 15.449 2.936 1.00 88.06 81 ASN A O 1
ATOM 628 N N . ASN A 1 82 ? -45.650 14.425 2.661 1.00 88.56 82 ASN A N 1
ATOM 629 C CA . ASN A 1 82 ? -45.770 14.329 1.208 1.00 88.56 82 ASN A CA 1
ATOM 630 C C . ASN A 1 82 ? -46.606 13.108 0.773 1.00 88.56 82 ASN A C 1
ATOM 632 O O . ASN A 1 82 ? -46.866 12.911 -0.420 1.00 88.56 82 ASN A O 1
ATOM 636 N N . GLY A 1 83 ? -47.083 12.306 1.732 1.00 93.19 83 GLY A N 1
ATOM 637 C CA . GLY A 1 83 ? -47.857 11.100 1.470 1.00 93.19 83 GLY A CA 1
ATOM 638 C C . GLY A 1 83 ? -47.008 9.858 1.218 1.00 93.19 83 GLY A C 1
ATOM 639 O O . GLY A 1 83 ? -47.577 8.834 0.821 1.00 93.19 83 GLY A O 1
ATOM 640 N N . ILE A 1 84 ? -45.694 9.942 1.434 1.00 94.25 84 ILE A N 1
ATOM 641 C CA . ILE A 1 84 ? -44.707 8.876 1.286 1.00 94.25 84 ILE A CA 1
ATOM 642 C C . ILE A 1 84 ? -43.910 8.756 2.584 1.00 94.25 84 ILE A C 1
ATOM 644 O O . ILE A 1 84 ? -43.366 9.728 3.086 1.00 94.25 84 ILE A O 1
ATOM 648 N N . ILE A 1 85 ? -43.769 7.535 3.090 1.00 94.56 85 ILE A N 1
ATOM 649 C CA . ILE A 1 85 ? -42.838 7.234 4.179 1.00 94.56 85 ILE A CA 1
ATOM 650 C C . ILE A 1 85 ? -41.648 6.450 3.645 1.00 94.56 85 ILE A C 1
ATOM 652 O O . ILE A 1 85 ? -41.821 5.485 2.893 1.00 94.56 85 ILE A O 1
ATOM 656 N N . CYS A 1 86 ? -40.450 6.888 4.040 1.00 93.19 86 CYS A N 1
ATOM 657 C CA . CYS A 1 86 ? -39.171 6.263 3.697 1.00 93.19 86 CYS A CA 1
ATOM 658 C C . CYS A 1 86 ? -38.958 6.073 2.180 1.00 93.19 86 CYS A C 1
ATOM 660 O O . CYS A 1 86 ? -38.428 5.052 1.747 1.00 93.19 86 CYS A O 1
ATOM 662 N N . GLY A 1 87 ? -39.408 7.027 1.358 1.00 90.88 87 GLY A N 1
ATOM 663 C CA . GLY A 1 87 ? -39.243 6.962 -0.097 1.00 90.88 87 GLY A CA 1
ATOM 664 C C . GLY A 1 87 ? -37.768 6.950 -0.495 1.00 90.88 87 GLY A C 1
ATOM 665 O O . GLY A 1 87 ? -36.997 7.767 -0.001 1.00 90.88 87 GLY A O 1
ATOM 666 N N . GLN A 1 88 ? -37.392 6.037 -1.388 1.00 92.44 88 GLN A N 1
ATOM 667 C CA . GLN A 1 88 ? -36.030 5.949 -1.921 1.00 92.44 88 GLN A CA 1
ATOM 668 C C . GLN A 1 88 ? -35.935 6.704 -3.241 1.00 92.44 88 GLN A C 1
ATOM 670 O O . GLN A 1 88 ? -36.869 6.644 -4.044 1.00 92.44 88 GLN A O 1
ATOM 675 N N . LYS A 1 89 ? -34.828 7.411 -3.485 1.00 87.50 89 LYS A N 1
ATOM 676 C CA . LYS A 1 89 ? -34.553 7.962 -4.818 1.00 87.50 89 LYS A CA 1
ATOM 677 C C . LYS A 1 89 ? -34.441 6.810 -5.818 1.00 87.50 89 LYS A C 1
ATOM 679 O O . LYS A 1 89 ? -34.030 5.707 -5.463 1.00 87.50 89 LYS A O 1
ATOM 684 N N . LYS A 1 90 ? -34.879 7.035 -7.054 1.00 79.06 90 LYS A N 1
ATOM 685 C CA . LYS A 1 90 ? -34.673 6.073 -8.134 1.00 79.06 90 LYS A CA 1
ATOM 686 C C . LYS A 1 90 ? -33.165 6.015 -8.353 1.00 79.06 90 LYS A C 1
ATOM 688 O O . LYS A 1 90 ? -32.579 7.049 -8.651 1.00 79.06 90 LYS A O 1
ATOM 693 N N . ALA A 1 91 ? -32.558 4.845 -8.173 1.00 63.06 91 ALA A N 1
ATOM 694 C CA . ALA A 1 91 ? -31.199 4.637 -8.644 1.00 63.06 91 ALA A CA 1
ATOM 695 C C . ALA A 1 91 ? -31.205 4.908 -10.153 1.00 63.06 91 ALA A C 1
ATOM 697 O O . ALA A 1 91 ? -32.006 4.313 -10.887 1.00 63.06 91 ALA A O 1
ATOM 698 N N . GLU A 1 92 ? -30.405 5.872 -10.597 1.00 52.59 92 GLU A N 1
ATOM 699 C CA . GLU A 1 92 ? -30.135 6.019 -12.020 1.00 52.59 92 GLU A CA 1
ATOM 700 C C . GLU A 1 92 ? -29.482 4.719 -12.498 1.00 52.59 92 GLU A C 1
ATOM 702 O O . GLU A 1 92 ? -28.725 4.106 -11.739 1.00 52.59 92 GLU A O 1
ATOM 707 N N . PRO A 1 93 ? -29.820 4.224 -13.701 1.00 46.56 93 PRO A N 1
ATOM 708 C CA . PRO A 1 93 ? -29.059 3.135 -14.273 1.00 46.56 93 PRO A CA 1
ATOM 709 C C . PRO A 1 93 ? -27.655 3.683 -14.504 1.00 46.56 93 PRO A C 1
ATOM 711 O O . PRO A 1 93 ? -27.434 4.443 -15.442 1.00 46.56 93 PRO A O 1
ATOM 714 N N . VAL A 1 94 ? -26.738 3.334 -13.603 1.00 46.62 94 VAL A N 1
ATOM 715 C CA . VAL A 1 94 ? -25.305 3.485 -13.818 1.00 46.62 94 VAL A CA 1
ATOM 716 C C . VAL A 1 94 ? -25.042 2.707 -15.101 1.00 46.62 94 VAL A C 1
ATOM 718 O O . VAL A 1 94 ? -25.220 1.486 -15.139 1.00 46.62 94 VAL A O 1
ATOM 721 N N . ALA A 1 95 ? -24.759 3.416 -16.197 1.00 46.56 95 ALA A N 1
ATOM 722 C CA . ALA A 1 95 ? -24.114 2.786 -17.336 1.00 46.56 95 ALA A CA 1
ATOM 723 C C . ALA A 1 95 ? -22.923 2.037 -16.743 1.00 46.56 95 ALA A C 1
ATOM 725 O O . ALA A 1 95 ? -22.174 2.670 -16.005 1.00 46.56 95 ALA A O 1
ATOM 726 N N . LYS A 1 96 ? -22.823 0.715 -16.953 1.00 45.41 96 LYS A N 1
ATOM 727 C CA . LYS A 1 96 ? -21.683 -0.075 -16.467 1.00 45.41 96 LYS A CA 1
ATOM 728 C C . LYS A 1 96 ? -20.426 0.720 -16.807 1.00 45.41 96 LYS A C 1
ATOM 730 O O . LYS A 1 96 ? -20.132 0.869 -17.992 1.00 45.41 96 LYS A O 1
ATOM 735 N N . ALA A 1 97 ? -19.776 1.296 -15.800 1.00 56.84 97 ALA A N 1
ATOM 736 C CA . ALA A 1 97 ? -18.485 1.902 -16.017 1.00 56.84 97 ALA A CA 1
ATOM 737 C C . ALA A 1 97 ? -17.588 0.760 -16.496 1.00 56.84 97 ALA A C 1
ATOM 739 O O . ALA A 1 97 ? -17.653 -0.349 -15.956 1.00 56.84 97 ALA A O 1
ATOM 740 N N . GLU A 1 98 ? -16.837 0.986 -17.569 1.00 64.25 98 GLU A N 1
ATOM 741 C CA . GLU A 1 98 ? -15.811 0.022 -17.949 1.00 64.25 98 GLU A CA 1
ATOM 742 C C . GLU A 1 98 ? -14.878 -0.162 -16.742 1.00 64.25 98 GLU A C 1
ATOM 744 O O . GLU A 1 98 ? -14.544 0.836 -16.086 1.00 64.25 98 GLU A O 1
ATOM 749 N N . PRO A 1 99 ? -14.493 -1.406 -16.399 1.00 81.81 99 PRO A N 1
ATOM 750 C CA . PRO A 1 99 ? -13.566 -1.644 -15.306 1.00 81.81 99 PRO A CA 1
ATOM 751 C C . PRO A 1 99 ? -12.310 -0.796 -15.489 1.00 81.81 99 PRO A C 1
ATOM 753 O O . PRO A 1 99 ? -11.801 -0.654 -16.604 1.00 81.81 99 PRO A O 1
ATOM 756 N N . PHE A 1 100 ? -11.810 -0.234 -14.392 1.00 91.62 100 PHE A N 1
ATOM 757 C CA . PHE A 1 100 ? -10.557 0.504 -14.419 1.00 91.62 100 PHE A CA 1
ATOM 758 C C . PHE A 1 100 ? -9.439 -0.375 -14.997 1.00 91.62 100 PHE A C 1
ATOM 760 O O . PHE A 1 100 ? -9.309 -1.548 -14.637 1.00 91.62 100 PHE A O 1
ATOM 767 N N . ALA A 1 101 ? -8.652 0.187 -15.912 1.00 94.62 101 ALA A N 1
ATOM 768 C CA . ALA A 1 101 ? -7.640 -0.544 -16.658 1.00 94.62 101 ALA A CA 1
ATOM 769 C C . ALA A 1 101 ? -6.262 0.110 -16.527 1.00 94.62 101 ALA A C 1
ATOM 771 O O . ALA A 1 101 ? -6.140 1.299 -16.243 1.00 94.62 101 ALA A O 1
ATOM 772 N N . PHE A 1 102 ? -5.220 -0.673 -16.805 1.00 97.25 102 PHE A N 1
ATOM 773 C CA . PHE A 1 102 ? -3.844 -0.193 -16.882 1.00 97.25 102 PHE A CA 1
ATOM 774 C C . PHE A 1 102 ? -3.306 -0.328 -18.307 1.00 97.25 102 PHE A C 1
ATOM 776 O O . PHE A 1 102 ? -3.430 -1.388 -18.927 1.00 97.25 102 PHE A O 1
ATOM 783 N N . ALA A 1 103 ? -2.666 0.725 -18.810 1.00 97.94 103 ALA A N 1
ATOM 784 C CA . ALA A 1 103 ? -1.879 0.704 -20.035 1.00 97.94 103 ALA A CA 1
ATOM 785 C C . ALA A 1 103 ? -0.426 0.379 -19.668 1.00 97.94 103 ALA A C 1
ATOM 787 O O . ALA A 1 103 ? 0.248 1.163 -19.006 1.00 97.94 103 ALA A O 1
ATOM 788 N N . LYS A 1 104 ? 0.041 -0.809 -20.056 1.00 97.88 104 LYS A N 1
ATOM 789 C CA . LYS A 1 104 ? 1.357 -1.339 -19.676 1.00 97.88 104 LYS A CA 1
ATOM 790 C C . LYS A 1 104 ? 2.411 -0.919 -20.704 1.00 97.88 104 LYS A C 1
ATOM 792 O O . LYS A 1 104 ? 2.512 -1.538 -21.760 1.00 97.88 104 LYS A O 1
ATOM 797 N N . ASN A 1 105 ? 3.198 0.102 -20.385 1.00 98.38 105 ASN A N 1
ATOM 798 C CA . ASN A 1 105 ? 4.346 0.546 -21.173 1.00 98.38 105 ASN A CA 1
ATOM 799 C C . ASN A 1 105 ? 5.614 -0.073 -20.568 1.00 98.38 105 ASN A C 1
ATOM 801 O O . ASN A 1 105 ? 6.225 0.482 -19.656 1.00 98.38 105 ASN A O 1
ATOM 805 N N . ILE A 1 106 ? 5.963 -1.270 -21.036 1.00 98.62 106 ILE A N 1
ATOM 806 C CA . ILE A 1 106 ? 7.112 -2.037 -20.545 1.00 98.62 106 ILE A CA 1
ATOM 807 C C . ILE A 1 106 ? 8.236 -1.916 -21.570 1.00 98.62 106 ILE A C 1
ATOM 809 O O . ILE A 1 106 ? 8.058 -2.296 -22.728 1.00 98.62 106 ILE A O 1
ATOM 813 N N . ASP A 1 107 ? 9.377 -1.382 -21.148 1.00 98.62 107 ASP A N 1
ATOM 814 C CA . ASP A 1 107 ? 10.554 -1.250 -21.998 1.00 98.62 107 ASP A CA 1
ATOM 815 C C . ASP A 1 107 ? 11.255 -2.601 -22.240 1.00 98.62 107 ASP A C 1
ATOM 817 O O . ASP A 1 107 ? 11.233 -3.504 -21.402 1.00 98.62 107 ASP A O 1
ATOM 821 N N . ALA A 1 108 ? 11.920 -2.730 -23.391 1.00 98.25 108 ALA A N 1
ATOM 822 C CA . ALA A 1 108 ? 12.608 -3.956 -23.799 1.00 98.25 108 ALA A CA 1
ATOM 823 C C . ALA A 1 108 ? 13.852 -4.295 -22.951 1.00 98.25 108 ALA A C 1
ATOM 825 O O . ALA A 1 108 ? 14.375 -5.403 -23.059 1.00 98.25 108 ALA A O 1
ATOM 826 N N . SER A 1 109 ? 14.335 -3.368 -22.116 1.00 98.44 109 SER A N 1
ATOM 827 C CA . SER A 1 109 ? 15.418 -3.610 -21.153 1.00 98.44 109 SER A CA 1
ATOM 828 C C . SER A 1 109 ? 15.038 -4.564 -20.013 1.00 98.44 109 SER A C 1
ATOM 830 O O . SER A 1 109 ? 15.926 -5.070 -19.318 1.00 98.44 109 SER A O 1
ATOM 832 N N . LEU A 1 110 ? 13.741 -4.829 -19.815 1.00 98.62 110 LEU A N 1
ATOM 833 C CA . LEU A 1 110 ? 13.251 -5.765 -18.809 1.00 98.62 110 LEU A CA 1
ATOM 834 C C . LEU A 1 110 ? 13.239 -7.212 -19.341 1.00 98.62 110 LEU A C 1
ATOM 836 O O . LEU A 1 110 ? 12.698 -7.473 -20.418 1.00 98.62 110 LEU A O 1
ATOM 840 N N . PRO A 1 111 ? 13.789 -8.182 -18.585 1.00 98.19 111 PRO A N 1
ATOM 841 C CA . PRO A 1 111 ? 13.775 -9.594 -18.959 1.00 98.19 111 PRO A CA 1
ATOM 842 C C . PRO A 1 111 ? 12.366 -10.178 -19.142 1.00 98.19 111 PRO A C 1
ATOM 844 O O . PRO A 1 111 ? 11.430 -9.840 -18.417 1.00 98.19 111 PRO A O 1
ATOM 847 N N . ALA A 1 112 ? 12.216 -11.119 -20.078 1.00 98.19 112 ALA A N 1
ATOM 848 C CA . ALA A 1 112 ? 10.921 -11.731 -20.390 1.00 98.19 112 ALA A CA 1
ATOM 849 C C . ALA A 1 112 ? 10.288 -12.486 -19.202 1.00 98.19 112 ALA A C 1
ATOM 851 O O . ALA A 1 112 ? 9.065 -12.512 -19.077 1.00 98.19 112 ALA A O 1
ATOM 852 N N . ASP A 1 113 ? 11.101 -13.083 -18.327 1.00 97.19 113 ASP A N 1
ATOM 853 C CA . ASP A 1 113 ? 10.642 -13.740 -17.100 1.00 97.19 113 ASP A CA 1
ATOM 854 C C . ASP A 1 113 ? 10.123 -12.728 -16.070 1.00 97.19 113 ASP A C 1
ATOM 856 O O . ASP A 1 113 ? 9.072 -12.958 -15.472 1.00 97.19 113 ASP A O 1
ATOM 860 N N . TRP A 1 114 ? 10.778 -11.571 -15.929 1.00 98.31 114 TRP A N 1
ATOM 861 C CA . TRP A 1 114 ? 10.247 -10.464 -15.130 1.00 98.31 114 TRP A CA 1
ATOM 862 C C . TRP A 1 114 ? 8.901 -9.980 -15.680 1.00 98.31 114 TRP A C 1
ATOM 864 O O . TRP A 1 114 ? 7.958 -9.808 -14.914 1.00 98.31 114 TRP A O 1
ATOM 874 N N . VAL A 1 115 ? 8.768 -9.819 -17.003 1.00 98.69 115 VAL A N 1
ATOM 875 C CA . VAL A 1 115 ? 7.507 -9.385 -17.637 1.00 98.69 115 VAL A CA 1
ATOM 876 C C . VAL A 1 115 ? 6.384 -10.404 -17.429 1.00 98.69 115 VAL A C 1
ATOM 878 O O . VAL A 1 115 ? 5.231 -10.023 -17.205 1.00 98.69 115 VAL A O 1
ATOM 881 N N . ALA A 1 116 ? 6.691 -11.700 -17.495 1.00 98.31 116 ALA A N 1
ATOM 882 C CA . ALA A 1 116 ? 5.725 -12.756 -17.209 1.00 98.31 116 ALA A CA 1
ATOM 883 C C . ALA A 1 116 ? 5.236 -12.682 -15.753 1.00 98.31 116 ALA A C 1
ATOM 885 O O . ALA A 1 116 ? 4.026 -12.655 -15.518 1.00 98.31 116 ALA A O 1
ATOM 886 N N . GLU A 1 117 ? 6.160 -12.558 -14.798 1.00 98.25 117 GLU A N 1
ATOM 887 C CA . GLU A 1 117 ? 5.821 -12.454 -13.378 1.00 98.25 117 GLU A CA 1
ATOM 888 C C . GLU A 1 117 ? 5.075 -11.150 -13.063 1.00 98.25 117 GLU A C 1
ATOM 890 O O . GLU A 1 117 ? 4.061 -11.181 -12.378 1.00 98.25 117 GLU A O 1
ATOM 895 N N . PHE A 1 118 ? 5.469 -10.012 -13.646 1.00 98.69 118 PHE A N 1
ATOM 896 C CA . PHE A 1 118 ? 4.734 -8.746 -13.538 1.00 98.69 118 PHE A CA 1
ATOM 897 C C . PHE A 1 118 ? 3.260 -8.914 -13.931 1.00 98.69 118 PHE A C 1
ATOM 899 O O . PHE A 1 118 ? 2.357 -8.450 -13.232 1.00 98.69 118 PHE A O 1
ATOM 906 N N . ASN A 1 119 ? 2.988 -9.615 -15.036 1.00 98.50 119 ASN A N 1
ATOM 907 C CA . ASN A 1 119 ? 1.616 -9.870 -15.468 1.00 98.50 119 ASN A CA 1
ATOM 908 C C . ASN A 1 119 ? 0.854 -10.770 -14.487 1.00 98.50 119 ASN A C 1
ATOM 910 O O . ASN A 1 119 ? -0.329 -10.517 -14.242 1.00 98.50 119 ASN A O 1
ATOM 914 N N . GLN A 1 120 ? 1.519 -11.773 -13.908 1.00 98.31 120 GLN A N 1
ATOM 915 C CA . GLN A 1 120 ? 0.936 -12.617 -12.868 1.00 98.31 120 GLN A CA 1
ATOM 916 C C . GLN A 1 120 ? 0.637 -11.812 -11.597 1.00 98.31 120 GLN A C 1
ATOM 918 O O . GLN A 1 120 ? -0.460 -11.924 -11.048 1.00 98.31 120 GLN A O 1
ATOM 923 N N . VAL A 1 121 ? 1.561 -10.946 -11.175 1.00 98.62 121 VAL A N 1
ATOM 924 C CA . VAL A 1 121 ? 1.403 -10.085 -10.001 1.00 98.62 121 VAL A CA 1
ATOM 925 C C . VAL A 1 121 ? 0.216 -9.146 -10.171 1.00 98.62 121 VAL A C 1
ATOM 927 O O . VAL A 1 121 ? -0.691 -9.158 -9.339 1.00 98.62 121 VAL A O 1
ATOM 930 N N . MET A 1 122 ? 0.144 -8.427 -11.294 1.00 98.38 122 MET A N 1
ATOM 931 C CA . MET A 1 122 ? -0.989 -7.555 -11.623 1.00 98.38 122 MET A CA 1
ATOM 932 C C . MET A 1 122 ? -2.319 -8.319 -11.684 1.00 98.38 122 MET A C 1
ATOM 934 O O . MET A 1 122 ? -3.345 -7.804 -11.246 1.00 98.38 122 MET A O 1
ATOM 938 N N . SER A 1 123 ? -2.320 -9.555 -12.201 1.00 97.19 123 SER A N 1
ATOM 939 C CA . SER A 1 123 ? -3.518 -10.404 -12.223 1.00 97.19 123 SER A CA 1
ATOM 940 C C . SER A 1 123 ? -3.963 -10.798 -10.813 1.00 97.19 123 SER A C 1
ATOM 942 O O . SER A 1 123 ? -5.148 -10.694 -10.497 1.00 97.19 123 SER A O 1
ATOM 944 N N . ASN A 1 124 ? -3.032 -11.232 -9.959 1.00 97.44 124 ASN A N 1
ATOM 945 C CA . ASN A 1 124 ? -3.320 -11.593 -8.570 1.00 97.44 124 ASN A CA 1
ATOM 946 C C . ASN A 1 124 ? -3.890 -10.387 -7.811 1.00 97.44 124 ASN A C 1
ATOM 948 O O . ASN A 1 124 ? -4.934 -10.491 -7.173 1.00 97.44 124 ASN A O 1
ATOM 952 N N . LEU A 1 125 ? -3.241 -9.225 -7.926 1.00 98.00 125 LEU A N 1
ATOM 953 C CA . LEU A 1 125 ? -3.663 -7.989 -7.266 1.00 98.00 125 LEU A CA 1
ATOM 954 C C . LEU A 1 125 ? -5.035 -7.514 -7.760 1.00 98.00 125 LEU A C 1
ATOM 956 O O . LEU A 1 125 ? -5.871 -7.145 -6.942 1.00 98.00 125 LEU A O 1
ATOM 960 N N . GLY A 1 126 ? -5.314 -7.622 -9.062 1.00 96.19 126 GLY A N 1
ATOM 961 C CA . GLY A 1 126 ? -6.632 -7.327 -9.634 1.00 96.19 126 GLY A CA 1
ATOM 962 C C . GLY A 1 126 ? -7.762 -8.203 -9.087 1.00 96.19 126 GLY A C 1
ATOM 963 O O . GLY A 1 126 ? -8.897 -7.742 -8.979 1.00 96.19 126 GLY A O 1
ATOM 964 N N . GLN A 1 127 ? -7.465 -9.453 -8.719 1.00 94.75 127 GLN A N 1
ATOM 965 C CA . GLN A 1 127 ? -8.432 -10.359 -8.091 1.00 94.75 127 GLN A CA 1
ATOM 966 C C . GLN A 1 127 ? -8.586 -10.106 -6.589 1.00 94.75 127 GLN A C 1
ATOM 968 O O . GLN A 1 127 ? -9.696 -10.191 -6.070 1.00 94.75 127 GLN A O 1
ATOM 973 N N . LEU A 1 128 ? -7.484 -9.813 -5.896 1.00 95.69 128 LEU A N 1
ATOM 974 C CA . LEU A 1 128 ? -7.463 -9.578 -4.450 1.00 95.69 128 LEU A CA 1
ATOM 975 C C . LEU A 1 128 ? -8.058 -8.221 -4.075 1.00 95.69 128 LEU A C 1
ATOM 977 O O . LEU A 1 128 ? -8.802 -8.115 -3.110 1.00 95.69 128 LEU A O 1
ATOM 981 N N . MET A 1 129 ? -7.696 -7.186 -4.827 1.00 95.50 129 MET A N 1
ATOM 982 C CA . MET A 1 129 ? -7.973 -5.781 -4.549 1.00 95.50 129 MET A CA 1
ATOM 983 C C . MET A 1 129 ? -8.432 -5.100 -5.844 1.00 95.50 129 MET A C 1
ATOM 985 O O . MET A 1 129 ? -7.696 -4.293 -6.422 1.00 95.50 129 MET A O 1
ATOM 989 N N . PRO A 1 130 ? -9.625 -5.439 -6.364 1.00 94.50 130 PRO A N 1
ATOM 990 C CA . PRO A 1 130 ? -10.138 -4.802 -7.569 1.00 94.50 130 PRO A CA 1
ATOM 991 C C . PRO A 1 130 ? -10.245 -3.286 -7.361 1.00 94.50 130 PRO A C 1
ATOM 993 O O . PRO A 1 130 ? -10.793 -2.823 -6.358 1.00 94.50 130 PRO A O 1
ATOM 996 N N . ILE A 1 131 ? -9.730 -2.507 -8.317 1.00 96.00 131 ILE A N 1
ATOM 997 C CA . ILE A 1 131 ? -9.807 -1.045 -8.257 1.00 96.00 131 ILE A CA 1
ATOM 998 C C . ILE A 1 131 ? -11.271 -0.614 -8.372 1.00 96.00 131 ILE A C 1
ATOM 1000 O O . ILE A 1 131 ? -11.952 -0.892 -9.361 1.00 96.00 131 ILE A O 1
ATOM 1004 N N . SER A 1 132 ? -11.754 0.057 -7.329 1.00 91.25 132 SER A N 1
ATOM 1005 C CA . SER A 1 132 ? -13.133 0.528 -7.232 1.00 91.25 132 SER A CA 1
ATOM 1006 C C . SER A 1 132 ? -13.460 1.550 -8.323 1.00 91.25 132 SER A C 1
ATOM 1008 O O . SER A 1 132 ? -12.656 2.436 -8.604 1.00 91.25 132 SER A O 1
ATOM 1010 N N . GLU A 1 133 ? -14.686 1.513 -8.860 1.00 89.31 133 GLU A N 1
ATOM 1011 C CA . GLU A 1 133 ? -15.194 2.514 -9.818 1.00 89.31 133 GLU A CA 1
ATOM 1012 C C . GLU A 1 133 ? -15.144 3.951 -9.268 1.00 89.31 133 GLU A C 1
ATOM 1014 O O . GLU A 1 133 ? -15.157 4.906 -10.045 1.00 89.31 133 GLU A O 1
ATOM 1019 N N . LYS A 1 134 ? -15.040 4.110 -7.940 1.00 89.00 134 LYS A N 1
ATOM 1020 C CA . LYS A 1 134 ? -14.809 5.397 -7.267 1.00 89.00 134 LYS A CA 1
ATOM 1021 C C . LYS A 1 134 ? -13.561 6.124 -7.765 1.00 89.00 134 LYS A C 1
ATOM 1023 O O . LYS A 1 134 ? -13.516 7.345 -7.675 1.00 89.00 134 LYS A O 1
ATOM 1028 N N . ILE A 1 135 ? -12.579 5.412 -8.320 1.00 93.00 135 ILE A N 1
ATOM 1029 C CA . ILE A 1 135 ? -11.392 6.040 -8.909 1.00 93.00 135 ILE A CA 1
ATOM 1030 C C . ILE A 1 135 ? -11.749 7.015 -10.042 1.00 93.00 135 ILE A C 1
ATOM 1032 O O . ILE A 1 135 ? -11.046 7.994 -10.246 1.00 93.00 135 ILE A O 1
ATOM 1036 N N . ASN A 1 136 ? -12.889 6.815 -10.716 1.00 89.69 136 ASN A N 1
ATOM 1037 C CA . ASN A 1 136 ? -13.389 7.724 -11.753 1.00 89.69 136 ASN A CA 1
ATOM 1038 C C . ASN A 1 136 ? -13.848 9.087 -11.196 1.00 89.69 136 ASN A C 1
ATOM 1040 O O . ASN A 1 136 ? -14.135 10.001 -11.965 1.00 89.69 136 ASN A O 1
ATOM 1044 N N . GLU A 1 137 ? -13.959 9.226 -9.872 1.00 90.38 137 GLU A N 1
ATOM 1045 C CA . GLU A 1 137 ? -14.248 10.496 -9.198 1.00 90.38 137 GLU A CA 1
ATOM 1046 C C . GLU A 1 137 ? -12.971 11.328 -8.957 1.00 90.38 137 GLU A C 1
ATOM 1048 O O . GLU A 1 137 ? -13.072 12.506 -8.615 1.00 90.38 137 GLU A O 1
ATOM 1053 N N . VAL A 1 138 ? -11.782 10.741 -9.149 1.00 92.69 138 VAL A N 1
ATOM 1054 C CA . VAL A 1 138 ? -10.476 11.386 -8.951 1.00 92.69 138 VAL A CA 1
ATOM 1055 C C . VAL A 1 138 ? -10.017 12.015 -10.270 1.00 92.69 138 VAL A C 1
ATOM 1057 O O . VAL A 1 138 ? -9.698 11.324 -11.234 1.00 92.69 138 VAL A O 1
ATOM 1060 N N . SER A 1 139 ? -10.012 13.347 -10.338 1.00 91.50 139 SER A N 1
ATOM 1061 C CA . SER A 1 139 ? -9.933 14.103 -11.601 1.00 91.50 139 SER A CA 1
ATOM 1062 C C . SER A 1 139 ? -8.611 13.975 -12.363 1.00 91.50 139 SER A C 1
ATOM 1064 O O . SER A 1 139 ? -8.601 14.114 -13.585 1.00 91.50 139 SER A O 1
ATOM 1066 N N . ASN A 1 140 ? -7.505 13.731 -11.663 1.00 92.25 140 ASN A N 1
ATOM 1067 C CA . ASN A 1 140 ? -6.175 13.513 -12.234 1.00 92.25 140 ASN A CA 1
ATOM 1068 C C . ASN A 1 140 ? -5.903 12.041 -12.570 1.00 92.25 140 ASN A C 1
ATOM 1070 O O . ASN A 1 140 ? -4.845 11.745 -13.112 1.00 92.25 140 ASN A O 1
ATOM 1074 N N . VAL A 1 141 ? -6.819 11.111 -12.294 1.00 95.06 141 VAL A N 1
ATOM 1075 C CA . VAL A 1 141 ? -6.629 9.697 -12.630 1.00 95.06 141 VAL A CA 1
ATOM 1076 C C . VAL A 1 141 ? -7.417 9.342 -13.886 1.00 95.06 141 VAL A C 1
ATOM 1078 O O . VAL A 1 141 ? -8.627 9.534 -13.966 1.00 95.06 141 VAL A O 1
ATOM 1081 N N . GLN A 1 142 ? -6.722 8.794 -14.882 1.00 92.88 142 GLN A N 1
ATOM 1082 C CA . GLN A 1 142 ? -7.320 8.364 -16.144 1.00 92.88 142 GLN A CA 1
ATOM 1083 C C . GLN A 1 142 ? -7.389 6.839 -16.228 1.00 92.88 142 GLN A C 1
ATOM 1085 O O . GLN A 1 142 ? -6.527 6.140 -15.701 1.00 92.88 142 GLN A O 1
ATOM 1090 N N . SER A 1 143 ? -8.403 6.328 -16.930 1.00 93.06 143 SER A N 1
ATOM 1091 C CA . SER A 1 143 ? -8.493 4.924 -17.335 1.00 93.06 143 SER A CA 1
ATOM 1092 C C . SER A 1 143 ? -8.374 4.834 -18.866 1.00 93.06 143 SER A C 1
ATOM 1094 O O . SER A 1 143 ? -9.170 5.474 -19.560 1.00 93.06 143 SER A O 1
ATOM 1096 N N . PRO A 1 144 ? -7.417 4.065 -19.415 1.00 95.12 144 PRO A N 1
ATOM 1097 C CA . PRO A 1 144 ? -6.413 3.290 -18.690 1.00 95.12 144 PRO A CA 1
ATOM 1098 C C . PRO A 1 144 ? -5.324 4.167 -18.036 1.00 95.12 144 PRO A C 1
ATOM 1100 O O . PRO A 1 144 ? -4.827 5.102 -18.664 1.00 95.12 144 PRO A O 1
ATOM 1103 N N . MET A 1 145 ? -4.903 3.834 -16.810 1.00 97.56 145 MET A N 1
ATOM 1104 C CA . MET A 1 145 ? -3.753 4.475 -16.154 1.00 97.56 145 MET A CA 1
ATOM 1105 C C . MET A 1 145 ? -2.457 3.901 -16.721 1.00 97.56 145 MET A C 1
ATOM 1107 O O . MET A 1 145 ? -2.301 2.683 -16.824 1.00 97.56 145 MET A O 1
ATOM 1111 N N . ASN A 1 146 ? -1.506 4.762 -17.080 1.00 98.31 146 ASN A N 1
ATOM 1112 C CA . ASN A 1 146 ? -0.221 4.305 -17.598 1.00 98.31 146 ASN A CA 1
ATOM 1113 C C . ASN A 1 146 ? 0.644 3.705 -16.485 1.00 98.31 146 ASN A C 1
ATOM 1115 O O . ASN A 1 146 ? 0.789 4.296 -15.418 1.00 98.31 146 ASN A O 1
ATOM 1119 N N . ILE A 1 147 ? 1.255 2.562 -16.778 1.00 98.75 147 ILE A N 1
ATOM 1120 C CA . ILE A 1 147 ? 2.386 1.999 -16.043 1.00 98.75 147 ILE A CA 1
ATOM 1121 C C . ILE A 1 147 ? 3.598 2.129 -16.956 1.00 98.75 147 ILE A C 1
ATOM 1123 O O . ILE A 1 147 ? 3.531 1.696 -18.107 1.00 98.75 147 ILE A O 1
ATOM 1127 N N . TYR A 1 148 ? 4.681 2.709 -16.457 1.00 98.75 148 TYR A N 1
ATOM 1128 C CA . TYR A 1 148 ? 5.962 2.800 -17.147 1.00 98.75 148 TYR A CA 1
ATOM 1129 C C . TYR A 1 148 ? 6.989 1.979 -16.384 1.00 98.75 148 TYR A C 1
ATOM 1131 O O . TYR A 1 148 ? 7.265 2.279 -15.226 1.00 98.75 148 TYR A O 1
ATOM 1139 N N . ALA A 1 149 ? 7.539 0.948 -17.021 1.00 98.81 149 ALA A N 1
ATOM 1140 C CA . ALA A 1 149 ? 8.500 0.049 -16.392 1.00 98.81 149 ALA A CA 1
ATOM 1141 C C . ALA A 1 149 ? 9.755 -0.106 -17.254 1.00 98.81 149 ALA A C 1
ATOM 1143 O O . ALA A 1 149 ? 9.649 -0.334 -18.461 1.00 98.81 149 ALA A O 1
ATOM 1144 N N . TRP A 1 150 ? 10.933 0.003 -16.638 1.00 98.75 150 TRP A N 1
ATOM 1145 C CA . TRP A 1 150 ? 12.226 -0.209 -17.296 1.00 98.75 150 TRP A CA 1
ATOM 1146 C C . TRP A 1 150 ? 13.278 -0.708 -16.301 1.00 98.75 150 TRP A C 1
ATOM 1148 O O . TRP A 1 150 ? 13.088 -0.644 -15.088 1.00 98.75 150 TRP A O 1
ATOM 1158 N N . ASN A 1 151 ? 14.386 -1.232 -16.819 1.00 98.56 151 ASN A N 1
ATOM 1159 C CA . ASN A 1 151 ? 15.555 -1.600 -16.027 1.00 98.56 151 ASN A CA 1
ATOM 1160 C C . ASN A 1 151 ? 16.451 -0.369 -15.816 1.00 98.56 151 ASN A C 1
ATOM 1162 O O . ASN A 1 151 ? 16.829 0.281 -16.790 1.00 98.56 151 ASN A O 1
ATOM 1166 N N . SER A 1 152 ? 16.874 -0.101 -14.580 1.00 98.31 152 SER A N 1
ATOM 1167 C CA . SER A 1 152 ? 17.749 1.031 -14.236 1.00 98.31 152 SER A CA 1
ATOM 1168 C C . SER A 1 152 ? 19.137 0.986 -14.902 1.00 98.31 152 SER A C 1
ATOM 1170 O O . SER A 1 152 ? 19.912 1.932 -14.783 1.00 98.31 152 SER A O 1
ATOM 1172 N N . ALA A 1 153 ? 19.497 -0.116 -15.575 1.00 97.81 153 ALA A N 1
ATOM 1173 C CA . ALA A 1 153 ? 20.699 -0.213 -16.407 1.00 97.81 153 ALA A CA 1
ATOM 1174 C C . ALA A 1 153 ? 20.675 0.734 -17.622 1.00 97.81 153 ALA A C 1
ATOM 1176 O O . ALA A 1 153 ? 21.724 1.007 -18.210 1.00 97.81 153 ALA A O 1
ATOM 1177 N N . VAL A 1 154 ? 19.494 1.215 -18.020 1.00 97.81 154 VAL A N 1
ATOM 1178 C CA . VAL A 1 154 ? 19.324 2.220 -19.073 1.00 97.81 154 VAL A CA 1
ATOM 1179 C C . VAL A 1 154 ? 18.689 3.484 -18.501 1.00 97.81 154 VAL A C 1
ATOM 1181 O O . VAL A 1 154 ? 17.938 3.435 -17.532 1.00 97.81 154 VAL A O 1
ATOM 1184 N N . SER A 1 155 ? 18.971 4.634 -19.117 1.00 96.81 155 SER A N 1
ATOM 1185 C CA . SER A 1 155 ? 18.252 5.871 -18.798 1.00 96.81 155 SER A CA 1
ATOM 1186 C C . SER A 1 155 ? 16.763 5.723 -19.106 1.00 96.81 155 SER A C 1
ATOM 1188 O O . SER A 1 155 ? 16.427 5.071 -20.096 1.00 96.81 155 SER A O 1
ATOM 1190 N N . ASN A 1 156 ? 15.911 6.411 -18.339 1.00 97.75 156 ASN A N 1
ATOM 1191 C CA . ASN A 1 156 ? 14.461 6.466 -18.548 1.00 97.75 156 ASN A CA 1
ATOM 1192 C C . ASN A 1 156 ? 14.098 6.586 -20.053 1.00 97.75 156 ASN A C 1
ATOM 1194 O O . ASN A 1 156 ? 14.381 7.622 -20.669 1.00 97.75 156 ASN A O 1
ATOM 1198 N N . PRO A 1 157 ? 13.480 5.546 -20.648 1.00 97.88 157 PRO A N 1
ATOM 1199 C CA . PRO A 1 157 ? 13.202 5.486 -22.081 1.00 97.88 157 PRO A CA 1
ATOM 1200 C C . PRO A 1 157 ? 11.901 6.207 -22.479 1.00 97.88 157 PRO A C 1
ATOM 1202 O O . PRO A 1 157 ? 11.566 6.260 -23.663 1.00 97.88 157 PRO A O 1
ATOM 1205 N N . PHE A 1 158 ? 11.160 6.770 -21.517 1.00 97.94 158 PHE A N 1
ATOM 1206 C CA . PHE A 1 158 ? 9.831 7.345 -21.713 1.00 97.94 158 PHE A CA 1
ATOM 1207 C C . PHE A 1 158 ? 9.863 8.883 -21.673 1.00 97.94 158 PHE A C 1
ATOM 1209 O O . PHE A 1 158 ? 9.761 9.490 -20.602 1.00 97.94 158 PHE A O 1
ATOM 1216 N N . PRO A 1 159 ? 9.937 9.568 -22.832 1.00 96.12 159 PRO A N 1
ATOM 1217 C CA . PRO A 1 159 ? 10.001 11.032 -22.881 1.00 96.12 159 PRO A CA 1
ATOM 1218 C C . PRO A 1 159 ? 8.736 11.729 -22.351 1.00 96.12 159 PRO A C 1
ATOM 1220 O O . PRO A 1 159 ? 8.761 12.933 -22.110 1.00 96.12 159 PRO A O 1
ATOM 1223 N N . GLN A 1 160 ? 7.629 11.000 -22.177 1.00 94.50 160 GLN A N 1
ATOM 1224 C CA . GLN A 1 160 ? 6.372 11.509 -21.621 1.00 94.50 160 GLN A CA 1
ATOM 1225 C C . GLN A 1 160 ? 6.457 11.782 -20.112 1.00 94.50 160 GLN A C 1
ATOM 1227 O O . GLN A 1 160 ? 5.657 12.558 -19.593 1.00 94.50 160 GLN A O 1
ATOM 1232 N N . ILE A 1 161 ? 7.412 11.153 -19.419 1.00 96.00 161 ILE A N 1
ATOM 1233 C CA . ILE A 1 161 ? 7.615 11.257 -17.969 1.00 96.00 161 ILE A CA 1
ATOM 1234 C C . ILE A 1 161 ? 9.076 11.633 -17.660 1.00 96.00 161 ILE A C 1
ATOM 1236 O O . ILE A 1 161 ? 9.809 10.867 -17.029 1.00 96.00 161 ILE A O 1
ATOM 1240 N N . PRO A 1 162 ? 9.541 12.800 -18.142 1.00 94.56 162 PRO A N 1
ATOM 1241 C CA . PRO A 1 162 ? 10.945 13.176 -18.051 1.00 94.56 162 PRO A CA 1
ATOM 1242 C C . PRO A 1 162 ? 11.397 13.275 -16.590 1.00 94.56 162 PRO A C 1
ATOM 1244 O O . PRO A 1 162 ? 10.709 13.856 -15.753 1.00 94.56 162 PRO A O 1
ATOM 1247 N N . GLY A 1 163 ? 12.574 12.721 -16.293 1.00 92.81 163 GLY A N 1
ATOM 1248 C CA . GLY A 1 163 ? 13.164 12.752 -14.951 1.00 92.81 163 GLY A CA 1
ATOM 1249 C C . GLY A 1 163 ? 12.547 11.774 -13.946 1.00 92.81 163 GLY A C 1
ATOM 1250 O O . GLY A 1 163 ? 12.982 11.763 -12.798 1.00 92.81 163 GLY A O 1
ATOM 1251 N N . ALA A 1 164 ? 11.572 10.953 -14.352 1.00 96.25 164 ALA A N 1
ATOM 1252 C CA . ALA A 1 164 ? 11.071 9.877 -13.503 1.00 96.25 164 ALA A CA 1
ATOM 1253 C C . ALA A 1 164 ? 12.175 8.845 -13.220 1.00 96.25 164 ALA A C 1
ATOM 1255 O O . ALA A 1 164 ? 12.941 8.501 -14.124 1.00 96.25 164 ALA A O 1
ATOM 1256 N N . GLN A 1 165 ? 12.216 8.383 -11.972 1.00 95.88 165 GLN A N 1
ATOM 1257 C CA . GLN A 1 165 ? 13.172 7.426 -11.415 1.00 95.88 165 GLN A CA 1
ATOM 1258 C C . GLN A 1 165 ? 12.519 6.679 -10.243 1.00 95.88 165 GLN A C 1
ATOM 1260 O O . GLN A 1 165 ? 11.551 7.177 -9.658 1.00 95.88 165 GLN A O 1
ATOM 1265 N N . GLY A 1 166 ? 13.072 5.525 -9.878 1.00 96.50 166 GLY A N 1
ATOM 1266 C CA . GLY A 1 166 ? 12.557 4.662 -8.818 1.00 96.50 166 GLY A CA 1
ATOM 1267 C C . GLY A 1 166 ? 11.158 4.111 -9.106 1.00 96.50 166 GLY A C 1
ATOM 1268 O O . GLY A 1 166 ? 10.706 4.052 -10.252 1.00 96.50 166 GLY A O 1
ATOM 1269 N N . ALA A 1 167 ? 10.461 3.709 -8.047 1.00 97.62 167 ALA A N 1
ATOM 1270 C CA . ALA A 1 167 ? 9.063 3.308 -8.114 1.00 97.62 167 ALA A CA 1
ATOM 1271 C C . ALA A 1 167 ? 8.179 4.301 -7.363 1.00 97.62 167 ALA A C 1
ATOM 1273 O O . ALA A 1 167 ? 8.581 4.819 -6.321 1.00 97.62 167 ALA A O 1
ATOM 1274 N N . SER A 1 168 ? 7.035 4.637 -7.957 1.00 97.31 168 SER A N 1
ATOM 1275 C CA . SER A 1 168 ? 6.057 5.550 -7.357 1.00 97.31 168 SER A CA 1
ATOM 1276 C C . SER A 1 168 ? 4.747 5.593 -8.142 1.00 97.31 168 SER A C 1
ATOM 1278 O O . SER A 1 168 ? 4.718 5.374 -9.360 1.00 97.31 168 SER A O 1
ATOM 1280 N N . ILE A 1 169 ? 3.683 6.036 -7.475 1.00 97.38 169 ILE A N 1
ATOM 1281 C CA . ILE A 1 169 ? 2.558 6.708 -8.121 1.00 97.38 169 ILE A CA 1
ATOM 1282 C C . ILE A 1 169 ? 2.904 8.189 -8.286 1.00 97.38 169 ILE A C 1
ATOM 1284 O O . ILE A 1 169 ? 3.025 8.942 -7.325 1.00 97.38 169 ILE A O 1
ATOM 1288 N N . SER A 1 170 ? 3.081 8.598 -9.538 1.00 95.69 170 SER A N 1
ATOM 1289 C CA . SER A 1 170 ? 3.519 9.933 -9.943 1.00 95.69 170 SER A CA 1
ATOM 1290 C C . SER A 1 170 ? 2.443 10.643 -10.764 1.00 95.69 170 SER A C 1
ATOM 1292 O O . SER A 1 170 ? 1.520 10.025 -11.291 1.00 95.69 170 SER A O 1
ATOM 1294 N N . GLY A 1 171 ? 2.577 11.957 -10.932 1.00 93.69 171 GLY A N 1
ATOM 1295 C CA . GLY A 1 171 ? 1.673 12.725 -11.778 1.00 93.69 171 GLY A CA 1
ATOM 1296 C C . GLY A 1 171 ? 2.165 14.139 -12.059 1.00 93.69 171 GLY A C 1
ATOM 1297 O O . GLY A 1 171 ? 3.124 14.621 -11.464 1.00 93.69 171 GLY A O 1
ATOM 1298 N N . ASN A 1 172 ? 1.481 14.826 -12.972 1.00 90.88 172 ASN A N 1
ATOM 1299 C CA . ASN A 1 172 ? 1.738 16.237 -13.306 1.00 90.88 172 ASN A CA 1
ATOM 1300 C C . ASN A 1 172 ? 0.584 17.168 -12.890 1.00 90.88 172 ASN A C 1
ATOM 1302 O O . ASN A 1 172 ? 0.453 18.271 -13.416 1.00 90.88 172 ASN A O 1
ATOM 1306 N N . GLY A 1 173 ? -0.304 16.694 -12.013 1.00 87.81 173 GLY A N 1
ATOM 1307 C CA . GLY A 1 173 ? -1.526 17.388 -11.597 1.00 87.81 173 GLY A CA 1
ATOM 1308 C C . GLY A 1 173 ? -2.705 17.263 -12.571 1.00 87.81 173 GLY A C 1
ATOM 1309 O O . GLY A 1 173 ? -3.841 17.487 -12.167 1.00 87.81 173 GLY A O 1
ATOM 1310 N N . SER A 1 174 ? -2.470 16.872 -13.828 1.00 88.81 174 SER A N 1
ATOM 1311 C CA . SER A 1 174 ? -3.528 16.615 -14.826 1.00 88.81 174 SER A CA 1
ATOM 1312 C C . SER A 1 174 ? -3.707 15.135 -15.167 1.00 88.81 174 SER A C 1
ATOM 1314 O O . SER A 1 174 ? -4.765 14.731 -15.646 1.00 88.81 174 SER A O 1
ATOM 1316 N N . ASN A 1 175 ? -2.670 14.333 -14.934 1.00 93.88 175 ASN A N 1
ATOM 1317 C CA . ASN A 1 175 ? -2.690 12.891 -15.087 1.00 93.88 175 ASN A CA 1
ATOM 1318 C C . ASN A 1 175 ? -1.817 12.238 -14.007 1.00 93.88 175 ASN A C 1
ATOM 1320 O O . ASN A 1 175 ? -0.843 12.850 -13.552 1.00 93.88 175 ASN A O 1
ATOM 1324 N N . THR A 1 176 ? -2.146 10.994 -13.678 1.00 96.62 176 THR A N 1
ATOM 1325 C CA . THR A 1 176 ? -1.463 10.132 -12.712 1.00 96.62 176 THR A CA 1
ATOM 1326 C C . THR A 1 176 ? -1.044 8.842 -13.412 1.00 96.62 176 THR A C 1
ATOM 1328 O O . THR A 1 176 ? -1.783 8.297 -14.236 1.00 96.62 176 THR A O 1
ATOM 1331 N N . TRP A 1 177 ? 0.151 8.352 -13.109 1.00 98.12 177 TRP A N 1
ATOM 1332 C CA . TRP A 1 177 ? 0.732 7.139 -13.676 1.00 98.12 177 TRP A CA 1
ATOM 1333 C C . TRP A 1 177 ? 1.586 6.414 -12.638 1.00 98.12 177 TRP A C 1
ATOM 1335 O O . TRP A 1 177 ? 2.054 7.002 -11.668 1.00 98.12 177 TRP A O 1
ATOM 1345 N N . MET A 1 178 ? 1.821 5.131 -12.877 1.00 98.69 178 MET A N 1
ATOM 1346 C CA . MET A 1 178 ? 2.730 4.311 -12.086 1.00 98.69 178 MET A CA 1
ATOM 1347 C C . MET A 1 178 ? 4.096 4.253 -12.768 1.00 98.69 178 MET A C 1
ATOM 1349 O O . MET A 1 178 ? 4.187 4.032 -13.979 1.00 98.69 178 MET A O 1
ATOM 1353 N N . VAL A 1 179 ? 5.153 4.438 -11.988 1.00 98.75 179 VAL A N 1
ATOM 1354 C CA . VAL A 1 179 ? 6.550 4.289 -12.398 1.00 98.75 179 VAL A CA 1
ATOM 1355 C C . VAL A 1 179 ? 7.116 3.054 -11.709 1.00 98.75 179 VAL A C 1
ATOM 1357 O O . VAL A 1 179 ? 6.920 2.880 -10.511 1.00 98.75 179 VAL A O 1
ATOM 1360 N N . LEU A 1 180 ? 7.800 2.201 -12.467 1.00 98.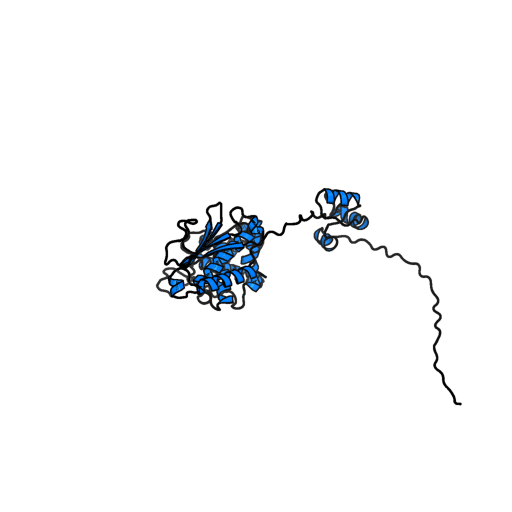75 180 LEU A N 1
ATOM 1361 C CA . LEU A 1 180 ? 8.485 1.002 -11.991 1.00 98.75 180 LEU A CA 1
ATOM 1362 C C . LEU A 1 180 ? 9.880 0.927 -12.630 1.00 98.75 180 LEU A C 1
ATOM 1364 O O . LEU A 1 180 ? 10.116 0.140 -13.551 1.00 98.75 180 LEU A O 1
ATOM 1368 N N . GLU A 1 181 ? 10.811 1.761 -12.168 1.00 98.56 181 GLU A N 1
ATOM 1369 C CA . GLU A 1 181 ? 12.230 1.572 -12.472 1.00 98.56 181 GLU A CA 1
ATOM 1370 C C . GLU A 1 181 ? 12.782 0.439 -11.606 1.00 98.56 181 GLU A C 1
ATOM 1372 O O . GLU A 1 181 ? 12.922 0.577 -10.391 1.00 98.56 181 GLU A O 1
ATOM 1377 N N . ILE A 1 182 ? 13.084 -0.697 -12.230 1.00 98.62 182 ILE A N 1
ATOM 1378 C CA . ILE A 1 182 ? 13.604 -1.872 -11.534 1.00 98.62 182 ILE A CA 1
ATOM 1379 C C . ILE A 1 182 ? 15.127 -1.780 -11.480 1.00 98.62 182 ILE A C 1
ATOM 1381 O O . ILE A 1 182 ? 15.754 -1.743 -12.546 1.00 98.62 182 ILE A O 1
ATOM 1385 N N . PRO A 1 183 ? 15.748 -1.783 -10.287 1.00 98.25 183 PRO A N 1
ATOM 1386 C CA . PRO A 1 183 ? 17.196 -1.736 -10.187 1.00 98.25 183 PRO A CA 1
ATOM 1387 C C . PRO A 1 183 ? 17.852 -2.921 -10.898 1.00 98.25 183 PRO A C 1
ATOM 1389 O O . PRO A 1 183 ? 17.457 -4.075 -10.707 1.00 98.25 183 PRO A O 1
ATOM 1392 N N . GLU A 1 184 ? 18.901 -2.652 -11.677 1.00 98.12 184 GLU A N 1
ATOM 1393 C CA . GLU A 1 184 ? 19.680 -3.700 -12.352 1.00 98.12 184 GLU A CA 1
ATOM 1394 C C . GLU A 1 184 ? 20.138 -4.775 -11.361 1.00 98.12 184 GLU A C 1
ATOM 1396 O O . GLU A 1 184 ? 20.093 -5.965 -11.678 1.00 98.12 184 GLU A O 1
ATOM 1401 N N . SER A 1 185 ? 20.519 -4.367 -10.147 1.00 98.25 185 SER A N 1
ATOM 1402 C CA . SER A 1 185 ? 21.012 -5.281 -9.123 1.00 98.25 185 SER A CA 1
ATOM 1403 C C 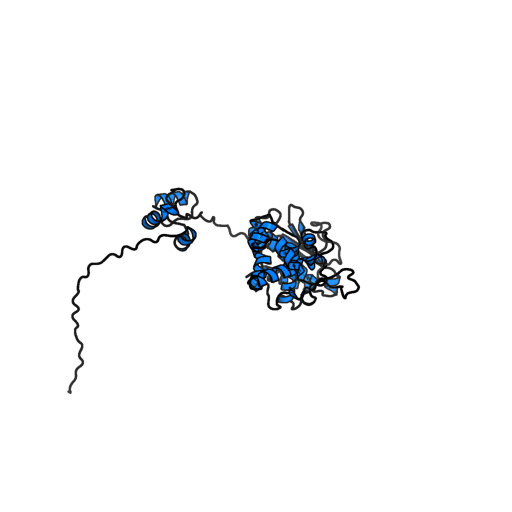. SER A 1 185 ? 19.948 -6.285 -8.710 1.00 98.25 185 SER A C 1
ATOM 1405 O O . SER A 1 185 ? 20.254 -7.453 -8.515 1.00 98.25 185 SER A O 1
ATOM 1407 N N . GLU A 1 186 ? 18.682 -5.879 -8.651 1.00 97.94 186 GLU A N 1
ATOM 1408 C CA . GLU A 1 186 ? 17.587 -6.778 -8.289 1.00 97.94 186 GLU A CA 1
ATOM 1409 C C . GLU A 1 186 ? 17.275 -7.785 -9.398 1.00 97.94 186 GLU A C 1
ATOM 1411 O O . GLU A 1 186 ? 16.883 -8.921 -9.118 1.00 97.94 186 GLU A O 1
ATOM 1416 N N . LEU A 1 187 ? 17.485 -7.401 -10.660 1.00 97.50 187 LEU A N 1
ATOM 1417 C CA . LEU A 1 187 ? 17.384 -8.315 -11.798 1.00 97.50 187 LEU A CA 1
ATOM 1418 C C . LEU A 1 187 ? 18.550 -9.308 -11.810 1.00 97.50 187 LEU A C 1
ATOM 1420 O O . LEU A 1 187 ? 18.326 -10.511 -11.965 1.00 97.50 187 LEU A O 1
ATOM 1424 N N . ARG A 1 188 ? 19.781 -8.826 -11.604 1.00 97.56 188 ARG A N 1
ATOM 1425 C CA . ARG A 1 188 ? 20.993 -9.656 -11.560 1.00 97.56 188 ARG A CA 1
ATOM 1426 C C . ARG A 1 188 ? 20.968 -10.637 -10.390 1.00 97.56 188 ARG A C 1
ATOM 1428 O O . ARG A 1 188 ? 21.183 -11.833 -10.585 1.00 97.56 188 ARG A O 1
ATOM 1435 N N . ASP A 1 189 ? 20.676 -10.137 -9.196 1.00 97.25 189 ASP A N 1
ATOM 1436 C CA . ASP A 1 189 ? 20.753 -10.891 -7.942 1.00 97.25 189 ASP A CA 1
ATOM 1437 C C . ASP A 1 189 ? 19.438 -11.636 -7.646 1.00 97.25 189 ASP A C 1
ATOM 1439 O O . ASP A 1 189 ? 19.333 -12.392 -6.678 1.00 97.25 189 ASP A O 1
ATOM 1443 N N . LYS A 1 190 ? 18.433 -11.470 -8.519 1.00 95.25 190 LYS A N 1
ATOM 1444 C CA . LYS A 1 190 ? 17.084 -12.027 -8.377 1.00 95.25 190 LYS A CA 1
ATOM 1445 C C . LYS A 1 190 ? 16.466 -11.674 -7.023 1.00 95.25 190 LYS A C 1
ATOM 1447 O O . LYS A 1 190 ? 15.729 -12.486 -6.443 1.00 95.25 190 LYS A O 1
ATOM 1452 N N . ASP A 1 191 ? 16.680 -10.439 -6.581 1.00 95.81 191 ASP A N 1
ATOM 1453 C CA . ASP A 1 191 ? 16.080 -9.894 -5.368 1.00 95.81 191 ASP A CA 1
ATOM 1454 C C . ASP A 1 191 ? 14.559 -9.788 -5.520 1.00 95.81 191 ASP A C 1
ATOM 1456 O O . ASP A 1 191 ? 14.050 -9.305 -6.534 1.00 95.81 191 ASP A O 1
ATOM 1460 N N . LEU A 1 192 ? 13.819 -10.278 -4.526 1.00 95.25 192 LEU A N 1
ATOM 1461 C CA . LEU A 1 192 ? 12.361 -10.318 -4.567 1.00 95.25 192 LEU A CA 1
ATOM 1462 C C . LEU A 1 192 ? 11.716 -8.927 -4.578 1.00 95.25 192 LEU A C 1
ATOM 1464 O O . LEU A 1 192 ? 10.564 -8.806 -5.002 1.00 95.25 192 LEU A O 1
ATOM 1468 N N . HIS A 1 193 ? 12.440 -7.894 -4.144 1.00 95.56 193 HIS A N 1
ATOM 1469 C CA . HIS A 1 193 ? 11.953 -6.520 -4.135 1.00 95.56 193 HIS A CA 1
ATOM 1470 C C . HIS A 1 193 ? 11.371 -6.085 -5.494 1.00 95.56 193 HIS A C 1
ATOM 1472 O O . HIS A 1 193 ? 10.280 -5.512 -5.523 1.00 95.56 193 HIS A O 1
ATOM 1478 N N . ARG A 1 194 ? 11.958 -6.542 -6.612 1.00 97.00 194 ARG A N 1
ATOM 1479 C CA . ARG A 1 194 ? 11.487 -6.283 -7.988 1.00 97.00 194 ARG A CA 1
ATOM 1480 C C . ARG A 1 194 ? 10.030 -6.657 -8.275 1.00 97.00 194 ARG A C 1
ATOM 1482 O O . ARG A 1 194 ? 9.480 -6.206 -9.277 1.00 97.00 194 ARG A O 1
ATOM 1489 N N . PHE A 1 195 ? 9.428 -7.523 -7.456 1.00 97.81 195 PHE A N 1
ATOM 1490 C CA . PHE A 1 195 ? 8.009 -7.885 -7.543 1.00 97.81 195 PHE A CA 1
ATOM 1491 C C . PHE A 1 195 ? 7.171 -7.302 -6.407 1.00 97.81 195 PHE A C 1
ATOM 1493 O O . PHE A 1 195 ? 5.993 -7.015 -6.609 1.00 97.81 195 PHE A O 1
ATOM 1500 N N . LYS A 1 196 ? 7.771 -7.102 -5.230 1.00 97.69 196 LYS A N 1
ATOM 1501 C CA . LYS A 1 196 ? 7.119 -6.475 -4.074 1.00 97.69 196 LYS A CA 1
ATOM 1502 C C . LYS A 1 196 ? 6.688 -5.046 -4.380 1.00 97.69 196 LYS A C 1
ATOM 1504 O O . LYS A 1 196 ? 5.535 -4.700 -4.144 1.00 97.69 196 LYS A O 1
ATOM 1509 N N . VAL A 1 197 ? 7.560 -4.300 -5.052 1.00 97.88 197 VAL A N 1
ATOM 1510 C CA . VAL A 1 197 ? 7.300 -2.918 -5.453 1.00 97.88 197 VAL A CA 1
ATOM 1511 C C . VAL A 1 197 ? 6.061 -2.779 -6.349 1.00 97.88 197 VAL A C 1
ATOM 1513 O O . VAL A 1 197 ? 5.319 -1.812 -6.244 1.00 97.88 197 VAL A O 1
ATOM 1516 N N . ILE A 1 198 ? 5.742 -3.791 -7.166 1.00 98.75 198 ILE A N 1
ATOM 1517 C CA . ILE A 1 198 ? 4.511 -3.801 -7.974 1.00 98.75 198 ILE A CA 1
ATOM 1518 C C . ILE A 1 198 ? 3.273 -3.844 -7.063 1.00 98.75 198 ILE A C 1
ATOM 1520 O O . ILE A 1 198 ? 2.292 -3.149 -7.319 1.00 98.75 198 ILE A O 1
ATOM 1524 N N . ALA A 1 199 ? 3.308 -4.659 -6.003 1.00 98.75 199 ALA A N 1
ATOM 1525 C CA . ALA A 1 199 ? 2.221 -4.750 -5.032 1.00 98.75 199 ALA A CA 1
ATOM 1526 C C . ALA A 1 199 ? 2.089 -3.471 -4.195 1.00 98.75 199 ALA A C 1
ATOM 1528 O O . ALA A 1 199 ? 0.961 -3.043 -3.947 1.00 98.75 199 ALA A O 1
ATOM 1529 N N . HIS A 1 200 ? 3.216 -2.855 -3.821 1.00 98.75 200 HIS A N 1
ATOM 1530 C CA . HIS A 1 200 ? 3.262 -1.564 -3.129 1.00 98.75 200 HIS A CA 1
ATOM 1531 C C . HIS A 1 200 ? 2.565 -0.475 -3.952 1.00 98.75 200 HIS A C 1
ATOM 1533 O O . HIS A 1 200 ? 1.555 0.082 -3.521 1.00 98.75 200 HIS A O 1
ATOM 1539 N N . GLU A 1 201 ? 3.010 -0.259 -5.193 1.00 98.75 201 GLU A N 1
ATOM 1540 C CA . GLU A 1 201 ? 2.445 0.789 -6.051 1.00 98.75 201 GLU A CA 1
ATOM 1541 C C . GLU A 1 201 ? 0.996 0.501 -6.463 1.00 98.75 201 GLU A C 1
ATOM 1543 O O . GLU A 1 201 ? 0.158 1.403 -6.516 1.00 98.75 201 GLU A O 1
ATOM 1548 N N . TYR A 1 202 ? 0.644 -0.762 -6.722 1.00 98.81 202 TYR A N 1
ATOM 1549 C CA . TYR A 1 202 ? -0.749 -1.127 -6.984 1.00 98.81 202 TYR A CA 1
ATOM 1550 C C . TYR A 1 202 ? -1.649 -0.779 -5.793 1.00 98.81 202 TYR A C 1
ATOM 1552 O O . TYR A 1 202 ? -2.770 -0.296 -5.983 1.00 98.81 202 TYR A O 1
ATOM 1560 N N . PHE A 1 203 ? -1.178 -1.014 -4.564 1.00 98.69 203 PHE A N 1
ATOM 1561 C CA . PHE A 1 203 ? -1.955 -0.695 -3.375 1.00 98.69 203 PHE A CA 1
ATOM 1562 C C . PHE A 1 203 ? -2.199 0.807 -3.236 1.00 98.69 203 PHE A C 1
ATOM 1564 O O . PHE A 1 203 ? -3.309 1.185 -2.876 1.00 98.69 203 PHE A O 1
ATOM 1571 N N . HIS A 1 204 ? -1.256 1.667 -3.620 1.00 98.44 204 HIS A N 1
ATOM 1572 C CA . HIS A 1 204 ? -1.514 3.107 -3.683 1.00 98.44 204 HIS A CA 1
ATOM 1573 C C . HIS A 1 204 ? -2.645 3.462 -4.654 1.00 98.44 204 HIS A C 1
ATOM 1575 O O . HIS A 1 204 ? -3.521 4.252 -4.308 1.00 98.44 204 HIS A O 1
ATOM 1581 N N . VAL A 1 205 ? -2.725 2.824 -5.829 1.00 98.25 205 VAL A N 1
ATOM 1582 C CA . VAL A 1 205 ? -3.867 3.019 -6.748 1.00 98.25 205 VAL A CA 1
ATOM 1583 C C . VAL A 1 205 ? -5.183 2.583 -6.094 1.00 98.25 205 VAL A C 1
ATOM 1585 O O . VAL A 1 205 ? -6.206 3.263 -6.222 1.00 98.25 205 VAL A O 1
ATOM 1588 N N . TYR A 1 206 ? -5.165 1.473 -5.353 1.00 97.75 206 TYR A N 1
ATOM 1589 C CA . TYR A 1 206 ? -6.314 1.027 -4.567 1.00 97.75 206 TYR A CA 1
ATOM 1590 C C . TYR A 1 206 ? -6.683 2.033 -3.466 1.00 97.75 206 TYR A C 1
ATOM 1592 O O . TYR A 1 206 ? -7.863 2.358 -3.308 1.00 97.75 206 TYR A O 1
ATOM 1600 N N . GLN A 1 207 ? -5.703 2.568 -2.735 1.00 97.50 207 GLN A N 1
ATOM 1601 C CA . GLN A 1 207 ? -5.933 3.576 -1.706 1.00 97.50 207 GLN A CA 1
ATOM 1602 C C . GLN A 1 207 ? -6.542 4.843 -2.314 1.00 97.50 207 GLN A C 1
ATOM 1604 O O . GLN A 1 207 ? -7.583 5.272 -1.828 1.00 97.50 207 GLN A O 1
ATOM 1609 N N . ILE A 1 208 ? -6.002 5.362 -3.426 1.00 96.81 208 ILE A N 1
ATOM 1610 C CA . ILE A 1 208 ? -6.551 6.520 -4.158 1.00 96.81 208 ILE A CA 1
ATOM 1611 C C . ILE A 1 208 ? -8.020 6.283 -4.524 1.00 96.81 208 ILE A C 1
ATOM 1613 O O . ILE A 1 208 ? -8.873 7.138 -4.276 1.00 96.81 208 ILE A O 1
ATOM 1617 N N . ALA A 1 209 ? -8.342 5.106 -5.069 1.00 95.62 209 ALA A N 1
ATOM 1618 C CA . ALA A 1 209 ? -9.712 4.751 -5.430 1.00 95.62 209 ALA A CA 1
ATOM 1619 C C . ALA A 1 209 ? -10.658 4.748 -4.221 1.00 95.62 209 ALA A C 1
ATOM 1621 O O . ALA A 1 209 ? -11.826 5.130 -4.326 1.00 95.62 209 ALA A O 1
ATOM 1622 N N . MET A 1 210 ? -10.176 4.278 -3.073 1.00 95.25 210 MET A N 1
ATOM 1623 C CA . MET A 1 210 ? -10.989 4.105 -1.875 1.00 95.25 210 MET A CA 1
ATOM 1624 C C . MET A 1 210 ? -11.141 5.392 -1.068 1.00 95.25 210 MET A C 1
ATOM 1626 O O . MET A 1 210 ? -12.239 5.622 -0.553 1.00 95.25 210 MET A O 1
ATOM 1630 N N . SER A 1 211 ? -10.090 6.215 -1.018 1.00 94.44 211 SER A N 1
ATOM 1631 C CA . SER A 1 211 ? -9.998 7.467 -0.262 1.00 94.44 211 SER A CA 1
ATOM 1632 C C . SER A 1 211 ? -10.360 8.712 -1.065 1.00 94.44 211 SER A C 1
ATOM 1634 O O . SER A 1 211 ? -10.508 9.777 -0.474 1.00 94.44 211 SER A O 1
ATOM 1636 N N . ARG A 1 212 ? -10.548 8.597 -2.387 1.00 92.62 212 ARG A N 1
ATOM 1637 C CA . ARG A 1 212 ? -10.687 9.742 -3.307 1.00 92.62 212 ARG A CA 1
ATOM 1638 C C . ARG A 1 212 ? -9.475 10.671 -3.237 1.00 92.62 212 ARG A C 1
ATOM 1640 O O . ARG A 1 212 ? -9.633 11.886 -3.142 1.00 92.62 212 ARG A O 1
ATOM 1647 N N . ASP A 1 213 ? -8.288 10.071 -3.264 1.00 90.31 213 ASP A N 1
ATOM 1648 C CA . ASP A 1 213 ? -6.998 10.774 -3.184 1.00 90.31 213 ASP A CA 1
ATOM 1649 C C . ASP A 1 213 ? -6.752 11.499 -1.840 1.00 90.31 213 ASP A C 1
ATOM 1651 O O . ASP A 1 213 ? -5.887 12.363 -1.719 1.00 90.31 213 ASP A O 1
ATOM 1655 N N . ALA A 1 214 ? -7.502 11.146 -0.789 1.00 89.25 214 ALA A N 1
ATOM 1656 C CA . ALA A 1 214 ? -7.254 11.622 0.569 1.00 89.25 214 ALA A CA 1
ATOM 1657 C C . ALA A 1 214 ? -6.173 10.756 1.240 1.00 89.25 214 ALA A C 1
ATOM 1659 O O . ALA A 1 214 ? -6.482 9.832 1.993 1.00 89.25 214 ALA A O 1
ATOM 1660 N N . GLU A 1 215 ? -4.906 11.049 0.935 1.00 84.44 215 GLU A N 1
ATOM 1661 C CA . GLU A 1 215 ? -3.720 10.302 1.393 1.00 84.44 215 GLU A CA 1
ATOM 1662 C C . GLU A 1 215 ? -3.633 10.162 2.928 1.00 84.44 215 GLU A C 1
ATOM 1664 O O . GLU A 1 215 ? -3.272 9.121 3.480 1.00 84.44 215 GLU A O 1
ATOM 1669 N N . GLY A 1 216 ? -4.024 11.219 3.642 1.00 87.25 216 GLY A N 1
ATOM 1670 C CA . GLY A 1 216 ? -4.004 11.271 5.097 1.00 87.25 216 GLY A CA 1
ATOM 1671 C C . GLY A 1 216 ? -2.605 11.521 5.663 1.00 87.25 216 GLY A C 1
ATOM 1672 O O . GLY A 1 216 ? -2.141 12.656 5.660 1.00 87.25 216 GLY A O 1
ATOM 1673 N N . THR A 1 217 ? -1.972 10.486 6.219 1.00 94.62 217 THR A N 1
ATOM 1674 C CA . THR A 1 217 ? -0.663 10.564 6.894 1.00 94.62 217 THR A CA 1
ATOM 1675 C C . THR A 1 217 ? 0.299 9.552 6.287 1.00 94.62 217 THR A C 1
ATOM 1677 O O . THR A 1 217 ? -0.102 8.411 6.050 1.00 94.62 217 THR A O 1
ATOM 1680 N N . GLN A 1 218 ? 1.579 9.924 6.139 1.00 95.75 218 GLN A N 1
ATOM 1681 C CA . GLN A 1 218 ? 2.578 9.075 5.475 1.00 95.75 218 GLN A CA 1
ATOM 1682 C C . GLN A 1 218 ? 2.602 7.664 6.064 1.00 95.75 218 GLN A C 1
ATOM 1684 O O . GLN A 1 218 ? 2.535 6.692 5.322 1.00 95.75 218 GLN A O 1
ATOM 1689 N N . TRP A 1 219 ? 2.660 7.523 7.392 1.00 97.81 219 TRP A N 1
ATOM 1690 C CA . TRP A 1 219 ? 2.812 6.189 7.968 1.00 97.81 219 TRP A CA 1
ATOM 1691 C C . TRP A 1 219 ? 1.637 5.237 7.726 1.00 97.81 219 TRP A C 1
ATOM 1693 O O . TRP A 1 219 ? 1.853 4.031 7.661 1.00 97.81 219 TRP A O 1
ATOM 1703 N N . LEU A 1 220 ? 0.409 5.740 7.564 1.00 97.31 220 LEU A N 1
ATOM 1704 C CA . LEU A 1 220 ? -0.722 4.895 7.161 1.00 97.31 220 LEU A CA 1
ATOM 1705 C C . LEU A 1 220 ? -0.713 4.636 5.659 1.00 97.31 220 LEU A C 1
ATOM 1707 O O . LEU A 1 220 ? -1.098 3.548 5.233 1.00 97.31 220 LEU A O 1
ATOM 1711 N N . TRP A 1 221 ? -0.278 5.617 4.871 1.00 97.38 221 TRP A N 1
ATOM 1712 C CA . TRP A 1 221 ? -0.204 5.503 3.424 1.00 97.38 221 TRP A CA 1
ATOM 1713 C C . TRP A 1 221 ? 0.888 4.517 2.997 1.00 97.38 221 TRP A C 1
ATOM 1715 O O . TRP A 1 221 ? 0.589 3.411 2.545 1.00 97.38 221 TRP A O 1
ATOM 1725 N N . GLU A 1 222 ? 2.140 4.876 3.259 1.00 98.12 222 GLU A N 1
ATOM 1726 C CA . GLU A 1 222 ? 3.341 4.117 2.915 1.00 98.12 222 GLU A CA 1
ATOM 1727 C C . GLU A 1 222 ? 3.522 2.887 3.796 1.00 98.12 222 GLU A C 1
ATOM 1729 O O . GLU A 1 222 ? 3.887 1.819 3.314 1.00 98.12 222 GLU A O 1
ATOM 1734 N N . GLY A 1 223 ? 3.210 2.984 5.092 1.00 98.31 223 GLY A N 1
ATOM 1735 C CA . GLY A 1 223 ? 3.253 1.818 5.976 1.00 98.31 223 GLY A CA 1
ATOM 1736 C C . GLY A 1 223 ? 2.180 0.790 5.632 1.00 98.31 223 GLY A C 1
ATOM 1737 O O . GLY A 1 223 ? 2.436 -0.409 5.717 1.00 98.31 223 GLY A O 1
ATOM 1738 N N . GLY A 1 224 ? 1.000 1.236 5.188 1.00 98.25 224 GLY A N 1
ATOM 1739 C CA . GLY A 1 224 ? -0.046 0.355 4.674 1.00 98.25 224 GLY A CA 1
ATOM 1740 C C . GLY A 1 224 ? 0.390 -0.373 3.401 1.00 98.25 224 GLY A C 1
ATOM 1741 O O . GLY A 1 224 ? 0.265 -1.596 3.330 1.00 98.25 224 GLY A O 1
ATOM 1742 N N . ALA A 1 225 ? 0.958 0.355 2.436 1.00 98.69 225 ALA A N 1
ATOM 1743 C CA . ALA A 1 225 ? 1.509 -0.222 1.209 1.00 98.69 225 ALA A CA 1
ATOM 1744 C C . ALA A 1 225 ? 2.662 -1.193 1.492 1.00 98.69 225 ALA A C 1
ATOM 1746 O O . ALA A 1 225 ? 2.640 -2.327 1.006 1.00 98.69 225 ALA A O 1
ATOM 1747 N N . LYS A 1 226 ? 3.565 -0.819 2.406 1.00 98.56 226 LYS A N 1
ATOM 1748 C CA . LYS A 1 226 ? 4.656 -1.674 2.874 1.00 98.56 226 LYS A CA 1
ATOM 1749 C C . LYS A 1 226 ? 4.133 -2.969 3.499 1.00 98.56 226 LYS A C 1
ATOM 1751 O O . LYS A 1 226 ? 4.604 -4.056 3.189 1.00 98.56 226 LYS A O 1
ATOM 1756 N N . VAL A 1 227 ? 3.111 -2.898 4.351 1.00 98.75 227 VAL A N 1
ATOM 1757 C CA . VAL A 1 227 ? 2.472 -4.097 4.917 1.00 98.75 227 VAL A CA 1
ATOM 1758 C C . VAL A 1 227 ? 1.857 -4.974 3.820 1.00 98.75 227 VAL A C 1
ATOM 1760 O O . VAL A 1 227 ? 1.998 -6.198 3.873 1.00 98.75 227 VAL A O 1
ATOM 1763 N N . VAL A 1 228 ? 1.193 -4.380 2.826 1.00 98.81 228 VAL A N 1
ATOM 1764 C CA . VAL A 1 228 ? 0.578 -5.122 1.716 1.00 98.81 228 VAL A CA 1
ATOM 1765 C C . VAL A 1 228 ? 1.623 -5.826 0.857 1.00 98.81 228 VAL A C 1
ATOM 1767 O O . VAL A 1 228 ? 1.420 -6.999 0.542 1.00 98.81 228 VAL A O 1
ATOM 1770 N N . GLU A 1 229 ? 2.745 -5.187 0.518 1.00 98.56 229 GLU A N 1
ATOM 1771 C CA . GLU A 1 229 ? 3.791 -5.860 -0.261 1.00 98.56 229 GLU A CA 1
ATOM 1772 C C . GLU A 1 229 ? 4.438 -7.025 0.501 1.00 98.56 229 GLU A C 1
ATOM 1774 O O . GLU A 1 229 ? 4.721 -8.067 -0.094 1.00 98.56 229 GLU A O 1
ATOM 1779 N N . GLU A 1 230 ? 4.620 -6.914 1.820 1.00 98.56 230 GLU A N 1
ATOM 1780 C CA . GLU A 1 230 ? 5.198 -7.995 2.619 1.00 98.56 230 GLU A CA 1
ATOM 1781 C C . GLU A 1 230 ? 4.208 -9.152 2.805 1.00 98.56 230 GLU A C 1
ATOM 1783 O O . GLU A 1 230 ? 4.605 -10.318 2.736 1.00 98.56 230 GLU A O 1
ATOM 1788 N N . LEU A 1 231 ? 2.912 -8.863 2.974 1.00 98.69 231 LEU A N 1
ATOM 1789 C CA . LEU A 1 231 ? 1.862 -9.888 2.995 1.00 98.69 231 LEU A CA 1
ATOM 1790 C C . LEU A 1 231 ? 1.711 -10.571 1.633 1.00 98.69 231 LEU A C 1
ATOM 1792 O O . LEU A 1 231 ? 1.584 -11.795 1.578 1.00 98.69 231 LEU A O 1
ATOM 1796 N N . TYR A 1 232 ? 1.777 -9.808 0.537 1.00 98.50 232 TYR A N 1
ATOM 1797 C CA . TYR A 1 232 ? 1.806 -10.356 -0.818 1.00 98.50 232 TYR A CA 1
ATOM 1798 C C . TYR A 1 232 ? 2.989 -11.311 -0.975 1.00 98.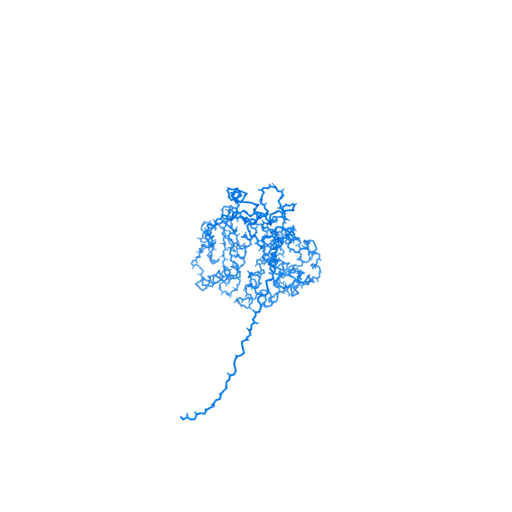50 232 TYR A C 1
ATOM 1800 O O . TYR A 1 232 ? 2.831 -12.459 -1.394 1.00 98.50 232 TYR A O 1
ATOM 1808 N N . SER A 1 233 ? 4.175 -10.850 -0.578 1.00 97.75 233 SER A N 1
ATOM 1809 C CA . SER A 1 233 ? 5.408 -11.613 -0.691 1.00 97.75 233 SER A CA 1
ATOM 1810 C C . SER A 1 233 ? 5.358 -12.914 0.105 1.00 97.75 233 SER A C 1
ATOM 1812 O O . SER A 1 233 ? 5.688 -13.985 -0.407 1.00 97.75 233 SER A O 1
ATOM 1814 N N . GLN A 1 234 ? 4.868 -12.839 1.342 1.00 97.00 234 GLN A N 1
ATOM 1815 C CA . GLN A 1 234 ? 4.661 -14.001 2.194 1.00 97.00 234 GLN A CA 1
ATOM 1816 C C . GLN A 1 234 ? 3.679 -14.994 1.564 1.00 97.00 234 GLN A C 1
ATOM 1818 O O . GLN A 1 234 ? 3.959 -16.190 1.529 1.00 97.00 234 GLN A O 1
ATOM 1823 N N . GLN A 1 235 ? 2.549 -14.510 1.048 1.00 97.50 235 GLN A N 1
ATOM 1824 C CA . GLN A 1 235 ? 1.494 -15.357 0.503 1.00 97.50 235 GLN A CA 1
ATOM 1825 C C . GLN A 1 235 ? 1.901 -16.057 -0.803 1.00 97.50 235 GLN A C 1
ATOM 1827 O O . GLN A 1 235 ? 1.598 -17.236 -0.974 1.00 97.50 235 GLN A O 1
ATOM 1832 N N . PHE A 1 236 ? 2.558 -15.349 -1.726 1.00 97.25 236 PHE A N 1
ATOM 1833 C CA . PHE A 1 236 ? 2.831 -15.859 -3.077 1.00 97.25 236 PHE A CA 1
ATOM 1834 C C . PHE A 1 236 ? 4.251 -16.402 -3.264 1.00 97.25 236 PHE A C 1
ATOM 1836 O O . PHE A 1 236 ? 4.456 -17.266 -4.113 1.00 97.25 236 PHE A O 1
ATOM 1843 N N . TYR A 1 237 ? 5.215 -15.957 -2.455 1.00 96.12 237 TYR A N 1
ATOM 1844 C CA . TYR A 1 237 ? 6.617 -16.380 -2.556 1.00 96.12 237 TYR A CA 1
ATOM 1845 C C . TYR A 1 237 ? 7.156 -17.044 -1.282 1.00 96.12 237 TYR A C 1
ATOM 1847 O O . TYR A 1 237 ? 8.305 -17.484 -1.268 1.00 96.12 237 TYR A O 1
ATOM 1855 N N . GLY A 1 238 ? 6.357 -17.128 -0.212 1.00 95.88 238 GLY A N 1
ATOM 1856 C CA . GLY A 1 238 ? 6.715 -17.837 1.020 1.00 95.88 238 GLY A CA 1
ATOM 1857 C C . GLY A 1 238 ? 7.776 -17.152 1.887 1.00 95.88 238 GLY A C 1
ATOM 1858 O O . GLY A 1 238 ? 8.244 -17.760 2.845 1.00 95.88 238 GLY A O 1
ATOM 1859 N N . ARG A 1 239 ? 8.164 -15.912 1.566 1.00 94.69 239 ARG A N 1
ATOM 1860 C CA . ARG A 1 239 ? 9.156 -15.119 2.312 1.00 94.69 239 ARG A CA 1
ATOM 1861 C C . ARG A 1 239 ? 8.787 -13.643 2.302 1.00 94.69 239 ARG A C 1
ATOM 1863 O O . ARG A 1 239 ? 8.222 -13.168 1.318 1.00 94.69 239 ARG A O 1
ATOM 1870 N N . SER A 1 240 ? 9.126 -12.913 3.355 1.00 96.19 240 SER A N 1
ATOM 1871 C CA . SER A 1 240 ? 8.945 -11.458 3.423 1.00 96.19 240 SER A CA 1
ATOM 1872 C C . SER A 1 240 ? 9.930 -10.835 4.408 1.00 96.19 240 SER A C 1
ATOM 1874 O O . SER A 1 240 ? 10.557 -11.539 5.193 1.00 96.19 240 SER A O 1
ATOM 1876 N N . LEU A 1 241 ? 10.039 -9.507 4.422 1.00 94.88 241 LEU A N 1
ATOM 1877 C CA . LEU A 1 241 ? 10.884 -8.796 5.386 1.00 94.88 241 LEU A CA 1
ATOM 1878 C C . LEU A 1 241 ? 10.347 -8.903 6.827 1.00 94.88 241 LEU A C 1
ATOM 1880 O O . LEU A 1 241 ? 11.021 -8.502 7.772 1.00 94.88 241 LEU A O 1
ATOM 1884 N N . PHE A 1 242 ? 9.157 -9.483 7.032 1.00 96.19 242 PHE A N 1
ATOM 1885 C CA . PHE A 1 242 ? 8.716 -9.881 8.370 1.00 96.19 242 PHE A CA 1
ATOM 1886 C C . PHE A 1 242 ? 9.635 -10.944 8.983 1.00 96.19 242 PHE A C 1
ATOM 1888 O O . PHE A 1 242 ? 9.794 -10.952 10.200 1.00 96.19 242 PHE A O 1
ATOM 1895 N N . ASP A 1 243 ? 10.266 -11.799 8.170 1.00 94.50 243 ASP A N 1
ATOM 1896 C CA . ASP A 1 243 ? 11.247 -12.786 8.649 1.00 94.50 243 ASP A CA 1
ATOM 1897 C C . ASP A 1 243 ? 12.483 -12.115 9.273 1.00 94.50 243 ASP A C 1
ATOM 1899 O O . ASP A 1 243 ? 13.058 -12.638 10.226 1.00 94.50 243 ASP A O 1
ATOM 1903 N N . ASP A 1 244 ? 12.799 -10.903 8.810 1.00 92.50 244 ASP A N 1
ATOM 1904 C CA . ASP A 1 244 ? 13.892 -10.059 9.298 1.00 92.50 244 ASP A CA 1
ATOM 1905 C C . ASP A 1 244 ? 13.393 -8.907 10.192 1.00 92.50 244 ASP A C 1
ATOM 1907 O O . ASP A 1 244 ? 14.083 -7.905 10.385 1.00 92.50 244 ASP A O 1
ATOM 1911 N N . GLN A 1 245 ? 12.175 -9.027 10.738 1.00 93.50 245 GLN A N 1
ATOM 1912 C CA . GLN A 1 245 ? 11.579 -8.071 11.683 1.00 93.50 245 GLN A CA 1
ATOM 1913 C C . GLN A 1 245 ? 11.480 -6.629 11.147 1.00 93.50 245 GLN A C 1
ATOM 1915 O O . GLN A 1 245 ? 11.515 -5.681 11.929 1.00 9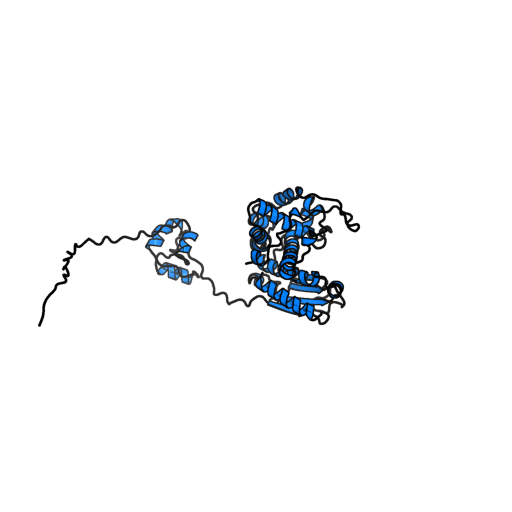3.50 245 GLN A O 1
ATOM 1920 N N . LEU A 1 246 ? 11.362 -6.440 9.825 1.00 93.19 246 LEU A N 1
ATOM 1921 C CA . LEU A 1 246 ? 11.375 -5.117 9.178 1.00 93.19 246 LEU A CA 1
ATOM 1922 C C . LEU A 1 246 ? 12.618 -4.282 9.526 1.00 93.19 246 LEU A C 1
ATOM 1924 O O . LEU A 1 246 ? 12.565 -3.055 9.557 1.00 93.19 246 LEU A O 1
ATOM 1928 N N . MET A 1 247 ? 13.747 -4.916 9.836 1.00 90.31 247 MET A N 1
ATOM 1929 C CA . MET A 1 247 ? 14.924 -4.177 10.270 1.00 90.31 247 MET A CA 1
ATOM 1930 C C . MET A 1 247 ? 15.538 -3.352 9.123 1.00 90.31 247 MET A C 1
ATOM 1932 O O . MET A 1 247 ? 15.665 -3.853 8.005 1.00 90.31 247 MET A O 1
ATOM 1936 N N . PRO A 1 248 ? 15.964 -2.097 9.377 1.00 94.25 248 PRO A N 1
ATOM 1937 C CA . PRO A 1 248 ? 15.909 -1.380 10.650 1.00 94.25 248 PRO A CA 1
ATOM 1938 C C . PRO A 1 248 ? 14.612 -0.594 10.858 1.00 94.25 248 PRO A C 1
ATOM 1940 O O . PRO A 1 248 ? 14.119 0.063 9.943 1.00 94.25 248 PRO A O 1
ATOM 1943 N N . ILE A 1 249 ? 14.150 -0.537 12.109 1.00 96.69 249 ILE A N 1
ATOM 1944 C CA . ILE A 1 249 ? 13.122 0.413 12.553 1.00 96.69 249 ILE A CA 1
ATOM 1945 C C . ILE A 1 249 ? 13.763 1.408 13.504 1.00 96.69 249 ILE A C 1
ATOM 1947 O O . ILE A 1 249 ? 14.224 1.029 14.578 1.00 96.69 249 ILE A O 1
ATOM 1951 N N . HIS A 1 250 ? 13.780 2.691 13.152 1.00 97.06 250 HIS A N 1
ATOM 1952 C CA . HIS A 1 250 ? 14.340 3.716 14.026 1.00 97.06 250 HIS A CA 1
ATOM 1953 C C . HIS A 1 250 ? 13.526 3.833 15.327 1.00 97.06 250 HIS A C 1
ATOM 1955 O O . HIS A 1 250 ? 12.303 3.953 15.297 1.00 97.06 250 HIS A O 1
ATOM 1961 N N . ALA A 1 251 ? 14.202 3.941 16.478 1.00 97.19 251 ALA A N 1
ATOM 1962 C CA . ALA A 1 251 ? 13.583 4.157 17.797 1.00 97.19 251 ALA A CA 1
ATOM 1963 C C . ALA A 1 251 ? 12.597 5.344 17.881 1.00 97.19 251 ALA A C 1
ATOM 1965 O O . ALA A 1 251 ? 11.768 5.413 18.790 1.00 97.19 251 ALA A O 1
ATOM 1966 N N . ALA A 1 252 ? 12.646 6.276 16.925 1.00 97.31 252 ALA A N 1
ATOM 1967 C CA . ALA A 1 252 ? 11.695 7.369 16.834 1.00 97.31 252 ALA A CA 1
ATOM 1968 C C . ALA A 1 252 ? 10.259 6.873 16.613 1.00 97.31 252 ALA A C 1
ATOM 1970 O O . ALA A 1 252 ? 9.338 7.572 17.024 1.00 97.31 252 ALA A O 1
ATOM 1971 N N . ALA A 1 253 ? 10.066 5.681 16.035 1.00 97.50 253 ALA A N 1
ATOM 1972 C CA . ALA A 1 253 ? 8.747 5.091 15.826 1.00 97.50 253 ALA A CA 1
ATOM 1973 C C . ALA A 1 253 ? 7.981 4.897 17.144 1.00 97.50 253 ALA A C 1
ATOM 1975 O O . ALA A 1 253 ? 6.763 4.989 17.150 1.00 97.50 253 ALA A O 1
ATOM 1976 N N . VAL A 1 254 ? 8.675 4.707 18.272 1.00 97.88 254 VAL A N 1
ATOM 1977 C CA . VAL A 1 254 ? 8.041 4.552 19.596 1.00 97.88 254 VAL A CA 1
ATOM 1978 C C . VAL A 1 254 ? 8.257 5.764 20.505 1.00 97.88 254 VAL A C 1
ATOM 1980 O O . VAL A 1 254 ? 7.430 6.051 21.363 1.00 97.88 254 VAL A O 1
ATOM 1983 N N . GLN A 1 255 ? 9.346 6.517 20.310 1.00 96.31 255 GLN A N 1
ATOM 1984 C CA . GLN A 1 255 ? 9.689 7.670 21.157 1.00 96.31 255 GLN A CA 1
ATOM 1985 C C . GLN A 1 255 ? 9.070 8.986 20.670 1.00 96.31 255 GLN A C 1
ATOM 1987 O O . GLN A 1 255 ? 8.703 9.842 21.472 1.00 96.31 255 GLN A O 1
ATOM 1992 N N . THR A 1 256 ? 9.004 9.184 19.351 1.00 96.94 256 THR A N 1
ATOM 1993 C CA . THR A 1 256 ? 8.530 10.424 18.710 1.00 96.94 256 THR A CA 1
ATOM 1994 C C . THR A 1 256 ? 7.735 10.123 17.428 1.00 96.94 256 THR A C 1
ATOM 1996 O O . THR A 1 256 ? 8.037 10.691 16.380 1.00 96.94 256 THR A O 1
ATOM 1999 N N . PRO A 1 257 ? 6.695 9.264 17.479 1.00 97.75 257 PRO A N 1
ATOM 2000 C CA . PRO A 1 257 ? 6.007 8.722 16.295 1.00 97.75 257 PRO A CA 1
ATOM 2001 C C . PRO A 1 257 ? 5.455 9.781 15.331 1.00 97.75 257 PRO A C 1
ATOM 2003 O O . PRO A 1 257 ? 5.366 9.538 14.133 1.00 97.75 257 PRO A O 1
ATOM 2006 N N . LYS A 1 258 ? 5.166 10.995 15.817 1.00 97.50 258 LYS A N 1
ATOM 2007 C CA . LYS A 1 258 ? 4.721 12.131 14.992 1.00 97.50 258 LYS A CA 1
ATOM 2008 C C . LYS A 1 258 ? 5.666 12.477 13.837 1.00 97.50 258 LYS A C 1
ATOM 2010 O O . LYS A 1 258 ? 5.229 13.062 12.854 1.00 97.50 258 LYS A O 1
ATOM 2015 N N . VAL A 1 259 ? 6.954 12.128 13.927 1.00 97.06 259 VAL A N 1
ATOM 2016 C CA . VAL A 1 259 ? 7.907 12.362 12.824 1.00 97.06 259 VAL A CA 1
ATOM 2017 C C . VAL A 1 259 ? 7.625 11.496 11.593 1.00 97.06 259 VAL A C 1
ATOM 2019 O O . VAL A 1 259 ? 8.175 11.784 10.541 1.00 97.06 259 VAL A O 1
ATOM 2022 N N . PHE A 1 260 ? 6.780 10.469 11.714 1.00 97.62 260 PHE A N 1
ATOM 2023 C CA . PHE A 1 260 ? 6.316 9.629 10.607 1.00 97.62 260 PHE A CA 1
ATOM 2024 C C . PHE A 1 260 ? 4.969 10.112 10.037 1.00 97.62 260 PHE A C 1
ATOM 2026 O O . PHE A 1 260 ? 4.402 9.469 9.158 1.00 97.62 260 PHE A O 1
ATOM 2033 N N . GLU A 1 261 ? 4.421 11.238 10.523 1.00 97.19 261 GLU A N 1
ATOM 2034 C CA . GLU A 1 261 ? 3.211 11.815 9.921 1.00 97.19 261 GLU A CA 1
ATOM 2035 C C . GLU A 1 261 ? 3.485 12.405 8.523 1.00 97.19 261 GLU A C 1
ATOM 2037 O O . GLU A 1 261 ? 2.587 12.423 7.684 1.00 97.19 261 GLU A O 1
ATOM 2042 N N . ASN A 1 262 ? 4.719 12.860 8.261 1.00 94.81 262 ASN A N 1
ATOM 2043 C CA . ASN A 1 262 ? 5.096 13.588 7.047 1.00 94.81 262 ASN A CA 1
ATOM 2044 C C . ASN A 1 262 ? 6.426 13.103 6.457 1.00 94.81 262 ASN A C 1
ATOM 2046 O O . ASN A 1 262 ? 7.349 12.750 7.201 1.00 94.81 262 ASN A O 1
ATOM 2050 N N . TYR A 1 263 ? 6.540 13.228 5.131 1.00 91.00 263 TYR A N 1
ATOM 2051 C CA . TYR A 1 263 ? 7.739 12.898 4.359 1.00 91.00 263 TYR A CA 1
ATOM 2052 C C . TYR A 1 263 ? 8.970 13.697 4.791 1.00 91.00 263 TYR A C 1
ATOM 2054 O O . TYR A 1 263 ? 8.887 14.820 5.290 1.00 91.00 263 TYR A O 1
ATOM 2062 N N . GLY A 1 264 ? 10.148 13.110 4.559 1.00 89.12 264 GLY A N 1
ATOM 2063 C CA . GLY A 1 264 ? 11.430 13.795 4.744 1.00 89.12 264 GLY A CA 1
ATOM 2064 C C . GLY A 1 264 ? 11.985 13.773 6.169 1.00 89.12 264 GLY A C 1
ATOM 2065 O O . GLY A 1 264 ? 12.930 14.501 6.462 1.00 89.12 264 GLY A O 1
ATOM 2066 N N . SER A 1 265 ? 11.463 12.924 7.058 1.00 88.31 265 SER A N 1
ATOM 2067 C CA . SER A 1 265 ? 12.005 12.789 8.419 1.00 88.31 265 SER A CA 1
ATOM 2068 C C . SER A 1 265 ? 13.421 12.200 8.468 1.00 88.31 265 SER A C 1
ATOM 2070 O O . SER A 1 265 ? 14.110 12.353 9.478 1.00 88.31 265 SER A O 1
ATOM 2072 N N . GLY A 1 266 ? 13.838 11.490 7.411 1.00 89.75 266 GLY A N 1
ATOM 2073 C CA . GLY A 1 266 ? 15.103 10.747 7.348 1.00 89.75 266 GLY A CA 1
ATOM 2074 C C . GLY A 1 266 ? 15.165 9.534 8.286 1.00 89.75 266 GLY A C 1
ATOM 2075 O O . GLY A 1 266 ? 16.215 8.914 8.412 1.00 89.75 266 GLY A O 1
ATOM 2076 N N . LYS A 1 267 ? 14.058 9.205 8.966 1.00 91.12 267 LYS A N 1
ATOM 2077 C CA . LYS A 1 267 ? 13.981 8.159 10.001 1.00 91.12 267 LYS A CA 1
ATOM 2078 C C . LYS A 1 267 ? 13.213 6.919 9.557 1.00 91.12 267 LYS A C 1
ATOM 2080 O O . LYS A 1 267 ? 13.133 5.956 10.315 1.00 91.12 267 LYS A O 1
ATOM 2085 N N . ASP A 1 268 ? 12.642 6.959 8.360 1.00 93.81 268 ASP A N 1
ATOM 2086 C CA . ASP A 1 268 ? 11.760 5.923 7.839 1.00 93.81 268 ASP A CA 1
ATOM 2087 C C . ASP A 1 268 ? 12.386 5.212 6.641 1.00 93.81 268 ASP A C 1
ATOM 2089 O O . ASP A 1 268 ? 11.969 5.352 5.494 1.00 93.81 268 ASP A O 1
ATOM 2093 N N . MET A 1 269 ? 13.474 4.499 6.918 1.00 91.12 269 MET A N 1
ATOM 2094 C CA . MET A 1 269 ? 14.209 3.756 5.902 1.00 91.12 269 MET A CA 1
ATOM 2095 C C . MET A 1 269 ? 13.320 2.657 5.316 1.00 91.12 269 MET A C 1
ATOM 2097 O O . MET A 1 269 ? 12.808 1.825 6.064 1.00 91.12 269 MET A O 1
ATOM 2101 N N . ASN A 1 270 ? 13.135 2.666 3.992 1.00 91.06 270 ASN A N 1
ATOM 2102 C CA . ASN A 1 270 ? 12.286 1.715 3.260 1.00 91.06 270 ASN A CA 1
ATOM 2103 C C . ASN A 1 270 ? 10.862 1.578 3.836 1.00 91.06 270 ASN A C 1
ATOM 2105 O O . ASN A 1 270 ? 10.260 0.507 3.755 1.00 91.06 270 ASN A O 1
ATOM 2109 N N . TYR A 1 271 ? 10.358 2.642 4.471 1.00 96.56 271 TYR A N 1
ATOM 2110 C CA . TYR A 1 271 ? 9.066 2.676 5.160 1.00 96.56 271 TYR A CA 1
ATOM 2111 C C . TYR A 1 271 ? 8.900 1.660 6.300 1.00 96.56 271 TYR A C 1
ATOM 2113 O O . TYR A 1 271 ? 7.784 1.406 6.755 1.00 96.56 271 TYR A O 1
ATOM 2121 N N . ASN A 1 272 ? 9.996 1.089 6.807 1.00 96.56 272 ASN A N 1
ATOM 2122 C CA . ASN A 1 272 ? 9.960 0.078 7.861 1.00 96.56 272 ASN A CA 1
ATOM 2123 C C . ASN A 1 272 ? 9.354 0.610 9.169 1.00 96.56 272 ASN A C 1
ATOM 2125 O O . ASN A 1 272 ? 8.625 -0.109 9.852 1.00 96.56 272 ASN A O 1
ATOM 2129 N N . GLY A 1 273 ? 9.620 1.873 9.522 1.00 97.75 273 GLY A N 1
ATOM 2130 C CA . GLY A 1 273 ? 9.031 2.501 10.705 1.00 97.75 273 GLY A CA 1
ATOM 2131 C C . GLY A 1 273 ? 7.542 2.776 10.522 1.00 97.75 273 GLY A C 1
ATOM 2132 O O . GLY A 1 273 ? 6.753 2.519 11.431 1.00 97.75 273 GLY A O 1
ATOM 2133 N N . SER A 1 274 ? 7.140 3.206 9.330 1.00 98.44 274 SER A N 1
ATOM 2134 C CA . SER A 1 274 ? 5.729 3.349 8.969 1.00 98.44 274 SER A CA 1
ATOM 2135 C C . SER A 1 274 ? 4.976 2.015 8.989 1.00 98.44 274 SER A C 1
ATOM 2137 O O . SER A 1 274 ? 3.892 1.921 9.567 1.00 98.44 274 SER A O 1
ATOM 2139 N N . ALA A 1 275 ? 5.571 0.954 8.444 1.00 98.62 275 ALA A N 1
ATOM 2140 C CA . ALA A 1 275 ? 5.018 -0.395 8.504 1.00 98.62 275 ALA A CA 1
ATOM 2141 C C . ALA A 1 275 ? 4.904 -0.896 9.946 1.00 98.62 275 ALA A C 1
ATOM 2143 O O . ALA A 1 275 ? 3.865 -1.432 10.327 1.00 98.62 275 ALA A O 1
ATOM 2144 N N . PHE A 1 276 ? 5.924 -0.661 10.777 1.00 98.62 276 PHE A N 1
ATOM 2145 C CA . PHE A 1 276 ? 5.857 -0.956 12.207 1.00 98.62 276 PHE A CA 1
ATOM 2146 C C . PHE A 1 276 ? 4.667 -0.257 12.877 1.00 98.62 276 PHE A C 1
ATOM 2148 O O . PHE A 1 276 ? 3.947 -0.899 13.637 1.00 98.62 276 PHE A O 1
ATOM 2155 N N . LEU A 1 277 ? 4.408 1.021 12.578 1.00 98.75 277 LEU A N 1
ATOM 2156 C CA . LEU A 1 277 ? 3.255 1.743 13.128 1.00 98.75 277 LEU A CA 1
ATOM 2157 C C . LEU A 1 277 ? 1.921 1.118 12.681 1.00 98.75 277 LEU A C 1
ATOM 2159 O O . LEU A 1 277 ? 1.030 0.932 13.508 1.00 98.75 277 LEU A O 1
ATOM 2163 N N . ALA A 1 278 ? 1.790 0.721 11.412 1.00 98.69 278 ALA A N 1
ATOM 2164 C CA . ALA A 1 278 ? 0.603 0.013 10.924 1.00 98.69 278 ALA A CA 1
ATOM 2165 C C . ALA A 1 278 ? 0.402 -1.349 11.620 1.00 98.69 278 ALA A C 1
ATOM 2167 O O . ALA A 1 278 ? -0.711 -1.680 12.036 1.00 98.69 278 ALA A O 1
ATOM 2168 N N . LEU A 1 279 ? 1.477 -2.115 11.819 1.00 98.81 279 LEU A N 1
ATOM 2169 C CA . LEU A 1 279 ? 1.445 -3.393 12.536 1.00 98.81 279 LEU A CA 1
ATOM 2170 C C . LEU A 1 279 ? 1.120 -3.224 14.028 1.00 98.81 279 LEU A C 1
ATOM 2172 O O . LEU A 1 279 ? 0.309 -3.969 14.582 1.00 98.81 279 LEU A O 1
ATOM 2176 N N . ALA A 1 280 ? 1.707 -2.220 14.680 1.00 98.81 280 ALA A N 1
ATOM 2177 C CA . ALA A 1 280 ? 1.430 -1.893 16.073 1.00 98.81 280 ALA A CA 1
ATOM 2178 C C . ALA A 1 280 ? -0.035 -1.479 16.268 1.00 98.81 280 ALA A C 1
ATOM 2180 O O . ALA A 1 280 ? -0.665 -1.920 17.230 1.00 98.81 280 ALA A O 1
ATOM 2181 N N . LEU A 1 281 ? -0.607 -0.712 15.331 1.00 98.88 281 LEU A N 1
ATOM 2182 C CA . LEU A 1 281 ? -2.036 -0.396 15.331 1.00 98.88 281 LEU A CA 1
ATOM 2183 C C . LEU A 1 281 ? -2.883 -1.667 15.196 1.00 98.88 281 LEU A C 1
ATOM 2185 O O . LEU A 1 281 ? -3.861 -1.834 15.922 1.00 98.88 281 LEU A O 1
ATOM 2189 N N . ALA A 1 282 ? -2.498 -2.602 14.322 1.00 98.81 282 ALA A N 1
ATOM 2190 C CA . ALA A 1 282 ? -3.211 -3.871 14.192 1.00 98.81 282 ALA A CA 1
ATOM 2191 C C . ALA A 1 282 ? -3.193 -4.677 15.501 1.00 98.81 282 ALA A C 1
ATOM 2193 O O . ALA A 1 282 ? -4.197 -5.309 15.840 1.00 98.81 282 ALA A O 1
ATOM 2194 N N . LYS A 1 283 ? -2.084 -4.663 16.255 1.00 98.50 283 LYS A N 1
ATOM 2195 C CA . LYS A 1 283 ? -2.015 -5.306 17.578 1.00 98.50 283 LYS A CA 1
ATOM 2196 C C . LYS A 1 283 ? -2.858 -4.595 18.625 1.00 98.50 283 LYS A C 1
ATOM 2198 O O . LYS A 1 283 ? -3.548 -5.276 19.375 1.00 98.50 283 LYS A O 1
ATOM 2203 N N . GLU A 1 284 ? -2.861 -3.268 18.646 1.00 98.44 284 GLU A N 1
ATOM 2204 C CA . GLU A 1 284 ? -3.718 -2.485 19.544 1.00 98.44 284 GLU A CA 1
ATOM 2205 C C . GLU A 1 284 ? -5.205 -2.827 19.317 1.00 98.44 284 GLU A C 1
ATOM 2207 O O . GLU A 1 284 ? -5.935 -3.146 20.253 1.00 98.44 284 GLU A O 1
ATOM 2212 N N . LEU A 1 285 ? -5.648 -2.901 18.057 1.00 98.69 285 LEU A N 1
ATOM 2213 C CA . LEU A 1 285 ? -7.018 -3.305 17.714 1.00 98.69 285 LEU A CA 1
ATOM 2214 C C . LEU A 1 285 ? -7.340 -4.751 18.132 1.00 98.69 285 LEU A C 1
ATOM 2216 O O . LEU A 1 285 ? -8.457 -5.042 18.568 1.00 98.69 285 LEU A O 1
ATOM 2220 N N . GLN A 1 286 ? -6.371 -5.664 18.031 1.00 98.50 286 GLN A N 1
ATOM 2221 C CA . GLN A 1 286 ? -6.527 -7.041 18.510 1.00 98.50 286 GLN A CA 1
ATOM 2222 C C . GLN A 1 286 ? -6.648 -7.111 20.036 1.00 98.50 286 GLN A C 1
ATOM 2224 O O . GLN A 1 286 ? -7.486 -7.850 20.551 1.00 98.50 286 GLN A O 1
ATOM 2229 N N . GLN A 1 287 ? -5.876 -6.305 20.768 1.00 97.00 287 GLN A N 1
ATOM 2230 C CA . GLN A 1 287 ? -5.996 -6.185 22.226 1.00 97.00 287 GLN A CA 1
ATOM 2231 C C . GLN A 1 287 ? -7.367 -5.632 22.645 1.00 97.00 287 GLN A C 1
ATOM 2233 O O . GLN A 1 287 ? -7.891 -6.003 23.694 1.00 97.00 287 GLN A O 1
ATOM 2238 N N . GLN A 1 288 ? -7.996 -4.825 21.787 1.00 95.88 288 GLN A N 1
ATOM 2239 C CA . GLN A 1 288 ? -9.374 -4.347 21.946 1.00 95.88 288 GLN A CA 1
ATOM 2240 C C . GLN A 1 288 ? -10.440 -5.370 21.499 1.00 95.88 288 GLN A C 1
ATOM 2242 O O . GLN A 1 288 ? -11.637 -5.078 21.527 1.00 95.88 288 GLN A O 1
ATOM 2247 N N . GLY A 1 289 ? -10.029 -6.586 21.129 1.00 97.38 289 GLY A N 1
ATOM 2248 C CA . GLY A 1 289 ? -10.910 -7.722 20.857 1.00 97.38 289 GLY A CA 1
ATOM 2249 C C . GLY A 1 289 ? -11.224 -7.972 19.382 1.00 97.38 289 GLY A C 1
ATOM 2250 O O . GLY A 1 289 ? -12.078 -8.812 19.090 1.00 97.38 289 GLY A O 1
ATOM 2251 N N . MET A 1 290 ? -10.572 -7.279 18.440 1.00 98.06 290 MET A N 1
ATOM 2252 C CA . MET A 1 290 ? -10.679 -7.628 17.017 1.00 98.06 290 MET A CA 1
ATOM 2253 C C . MET A 1 290 ? -9.890 -8.907 16.700 1.00 98.06 290 MET A C 1
ATOM 2255 O O . MET A 1 290 ? -8.850 -9.169 17.299 1.00 98.06 290 MET A O 1
ATOM 2259 N N . SER A 1 291 ? -10.350 -9.694 15.721 1.00 98.38 291 SER A N 1
ATOM 2260 C CA . SER A 1 291 ? -9.473 -10.705 15.117 1.00 98.38 291 SER A CA 1
ATOM 2261 C C . SER A 1 291 ? -8.357 -10.022 14.325 1.00 98.38 291 SER A C 1
ATOM 2263 O O . SER A 1 291 ? -8.475 -8.847 13.959 1.00 98.38 291 SER A O 1
ATOM 2265 N N . GLU A 1 292 ? -7.293 -10.762 14.020 1.00 98.31 292 GLU A N 1
ATOM 2266 C CA . GLU A 1 292 ? -6.195 -10.250 13.204 1.00 98.31 292 GLU A CA 1
ATOM 2267 C C . GLU A 1 292 ? -6.695 -9.781 11.828 1.00 98.31 292 GLU A C 1
ATOM 2269 O O . GLU A 1 292 ? -6.476 -8.632 11.451 1.00 98.31 292 GLU A O 1
ATOM 2274 N N . GLU A 1 293 ? -7.474 -10.604 11.124 1.00 98.50 293 GLU A N 1
ATOM 2275 C CA . GLU A 1 293 ? -8.037 -10.269 9.812 1.00 98.50 293 GLU A CA 1
ATOM 2276 C C . GLU A 1 293 ? -8.884 -8.998 9.880 1.00 98.50 293 GLU A C 1
ATOM 2278 O O . GLU A 1 293 ? -8.768 -8.116 9.027 1.00 98.50 293 GLU A O 1
ATOM 2283 N N . ARG A 1 294 ? -9.717 -8.862 10.922 1.00 98.25 294 ARG A N 1
ATOM 2284 C CA . ARG A 1 294 ? -10.573 -7.688 11.098 1.00 98.25 294 ARG A CA 1
ATOM 2285 C C . ARG A 1 294 ? -9.755 -6.425 11.353 1.00 98.25 294 ARG A C 1
ATOM 2287 O O . ARG A 1 294 ? -10.117 -5.385 10.798 1.00 98.25 294 ARG A O 1
ATOM 2294 N N . ALA A 1 295 ? -8.694 -6.515 12.155 1.00 98.75 295 ALA A N 1
ATOM 2295 C CA . ALA A 1 295 ? -7.804 -5.398 12.450 1.00 98.75 295 ALA A CA 1
ATOM 2296 C C . ALA A 1 295 ? -7.100 -4.902 11.178 1.00 98.75 295 ALA A C 1
ATOM 2298 O O . ALA A 1 295 ? -7.172 -3.717 10.858 1.00 98.75 295 ALA A O 1
ATOM 2299 N N . PHE A 1 296 ? -6.520 -5.809 10.387 1.00 98.81 296 PHE A N 1
ATOM 2300 C CA . PHE A 1 296 ? -5.907 -5.444 9.105 1.00 98.81 296 PHE A CA 1
ATOM 2301 C C . PHE A 1 296 ? -6.932 -4.923 8.094 1.00 98.81 296 PHE A C 1
ATOM 2303 O O . PHE A 1 296 ? -6.655 -3.956 7.390 1.00 98.81 296 PHE A O 1
ATOM 2310 N N . THR A 1 297 ? -8.144 -5.483 8.069 1.00 98.69 297 THR A N 1
ATOM 2311 C CA . THR A 1 297 ? -9.248 -4.956 7.250 1.00 98.69 297 THR A CA 1
ATOM 2312 C C . THR A 1 297 ? -9.593 -3.516 7.639 1.00 98.69 297 THR A C 1
ATOM 2314 O O . THR A 1 297 ? -9.801 -2.670 6.771 1.00 98.69 297 THR A O 1
ATOM 2317 N N . ALA A 1 298 ? -9.637 -3.209 8.939 1.00 98.50 298 ALA A N 1
ATOM 2318 C CA . ALA A 1 298 ? -9.930 -1.859 9.407 1.00 98.50 298 ALA A CA 1
ATOM 2319 C C . ALA A 1 298 ? -8.869 -0.856 8.921 1.00 98.50 298 ALA A C 1
ATOM 2321 O O . ALA A 1 298 ? -9.212 0.229 8.461 1.00 98.50 298 ALA A O 1
ATOM 2322 N N . ILE A 1 299 ? -7.593 -1.243 8.967 1.00 98.50 299 ILE A N 1
ATOM 2323 C CA . ILE A 1 299 ? -6.460 -0.381 8.605 1.00 98.50 299 ILE A CA 1
ATOM 2324 C C . ILE A 1 299 ? -6.322 -0.221 7.087 1.00 98.50 299 ILE A C 1
ATOM 2326 O O . ILE A 1 299 ? -6.238 0.894 6.579 1.00 98.50 299 ILE A O 1
ATOM 2330 N N . LEU A 1 300 ? -6.305 -1.331 6.349 1.00 98.38 300 LEU A N 1
ATOM 2331 C CA . LEU A 1 300 ? -5.954 -1.342 4.927 1.00 98.38 300 LEU A CA 1
ATOM 2332 C C . LEU A 1 300 ? -7.148 -1.065 4.005 1.00 98.38 300 LEU A C 1
ATOM 2334 O O . LEU A 1 300 ? -6.957 -0.708 2.843 1.00 98.38 300 LEU A O 1
ATOM 2338 N N . ARG A 1 301 ? -8.382 -1.211 4.502 1.00 96.31 301 ARG A N 1
ATOM 2339 C CA . ARG A 1 301 ? -9.603 -0.997 3.713 1.00 96.31 301 ARG A CA 1
ATOM 2340 C C . ARG A 1 301 ? -10.520 0.056 4.314 1.00 96.31 301 ARG A C 1
ATOM 2342 O O . ARG A 1 301 ? -10.866 1.012 3.623 1.00 96.31 301 ARG A O 1
ATOM 2349 N N . ASP A 1 302 ? -10.948 -0.123 5.559 1.00 97.12 302 ASP A N 1
ATOM 2350 C CA . ASP A 1 302 ? -12.032 0.707 6.093 1.00 97.12 302 ASP A CA 1
ATOM 2351 C C . ASP A 1 302 ? -11.578 2.145 6.352 1.00 97.12 302 ASP A C 1
ATOM 2353 O O . ASP A 1 302 ? -12.316 3.067 6.017 1.00 97.12 302 ASP A O 1
ATOM 2357 N N . PHE A 1 303 ? -10.347 2.344 6.834 1.00 97.25 303 PHE A N 1
ATOM 2358 C CA . PHE A 1 303 ? -9.759 3.675 6.980 1.00 97.25 303 PHE A CA 1
ATOM 2359 C C . PHE A 1 303 ? -9.723 4.428 5.647 1.00 97.25 303 PHE A C 1
ATOM 2361 O O . PHE A 1 303 ? -10.093 5.594 5.593 1.00 97.25 303 PHE A O 1
ATOM 2368 N N . GLN A 1 304 ? -9.375 3.747 4.549 1.00 95.12 304 GLN A N 1
ATOM 2369 C CA . GLN A 1 304 ? -9.370 4.367 3.220 1.00 95.12 304 GLN A CA 1
ATOM 2370 C C . GLN A 1 304 ? -10.781 4.796 2.807 1.00 95.12 304 GLN A C 1
ATOM 2372 O O . GLN A 1 304 ? -10.980 5.898 2.307 1.00 95.12 304 GLN A O 1
ATOM 2377 N N . ALA A 1 305 ? -11.786 3.955 3.068 1.00 93.88 305 ALA A N 1
ATOM 2378 C CA . ALA A 1 305 ? -13.179 4.299 2.798 1.00 93.88 305 ALA A CA 1
ATOM 2379 C C . ALA A 1 305 ? -13.691 5.466 3.665 1.00 93.88 305 ALA A C 1
ATOM 2381 O O . ALA A 1 305 ? -14.500 6.262 3.181 1.00 93.88 305 ALA A O 1
ATOM 2382 N N . GLU A 1 306 ? -13.236 5.563 4.916 1.00 96.19 306 GLU A N 1
ATOM 2383 C CA . GLU A 1 306 ? -13.564 6.655 5.835 1.00 96.19 306 GLU A CA 1
ATOM 2384 C C . GLU A 1 306 ? -12.907 7.973 5.404 1.00 96.19 306 GLU A C 1
ATOM 2386 O O . GLU A 1 306 ? -13.587 8.999 5.363 1.00 96.19 306 GLU A O 1
ATOM 2391 N N . SER A 1 307 ? -11.642 7.950 4.973 1.00 94.38 307 SER A N 1
ATOM 2392 C CA . SER A 1 307 ? -10.924 9.128 4.455 1.00 94.38 307 SER A CA 1
ATOM 2393 C C . SER A 1 307 ? -11.629 9.786 3.262 1.00 94.38 307 SER A C 1
ATOM 2395 O O . SER A 1 307 ? -11.576 11.002 3.099 1.00 94.38 307 SER A O 1
ATOM 2397 N N . ALA A 1 308 ? -12.380 9.017 2.464 1.00 92.75 308 ALA A N 1
ATOM 2398 C CA . ALA A 1 308 ? -13.207 9.566 1.383 1.00 92.75 308 ALA A CA 1
ATOM 2399 C C . ALA A 1 308 ? -14.422 10.385 1.861 1.00 92.75 308 ALA A C 1
ATOM 2401 O O . ALA A 1 308 ? -15.050 11.077 1.047 1.00 92.75 308 ALA A O 1
ATOM 2402 N N . GLN A 1 309 ? -14.823 10.246 3.128 1.00 92.62 309 GLN A N 1
ATOM 2403 C CA . GLN A 1 309 ? -15.938 10.975 3.746 1.00 92.62 309 GLN A CA 1
ATOM 2404 C C . GLN A 1 309 ? -15.457 12.057 4.716 1.00 92.62 309 GLN A C 1
ATOM 2406 O O . GLN A 1 309 ? -16.088 13.110 4.804 1.00 92.62 309 GLN A O 1
ATOM 2411 N N . GLU A 1 310 ? -14.356 11.806 5.421 1.00 94.62 310 GLU A N 1
ATOM 2412 C CA . GLU A 1 310 ? -13.753 12.706 6.399 1.00 94.62 310 GLU A CA 1
ATOM 2413 C C . GLU A 1 310 ? -12.299 13.016 5.996 1.00 94.62 310 GLU A C 1
ATOM 2415 O O . GLU A 1 310 ? -11.397 12.232 6.290 1.00 94.62 310 GLU A O 1
ATOM 2420 N N . PRO A 1 311 ? -12.051 14.155 5.318 1.00 86.31 311 PRO A N 1
ATOM 2421 C CA . PRO A 1 311 ? -10.715 14.526 4.849 1.00 86.31 311 PRO A CA 1
ATOM 2422 C C . PRO A 1 311 ? -9.713 14.829 5.972 1.00 86.31 311 PRO A C 1
ATOM 2424 O O . PRO A 1 311 ? -8.505 14.822 5.740 1.00 86.31 311 PRO A O 1
ATOM 2427 N N . ASP A 1 312 ? -10.183 15.135 7.186 1.00 94.38 312 ASP A N 1
ATOM 2428 C CA . ASP A 1 312 ? -9.305 15.245 8.348 1.00 94.38 312 ASP A CA 1
ATOM 2429 C C . ASP A 1 312 ? -8.931 13.838 8.822 1.00 94.38 312 ASP A C 1
ATOM 2431 O O . ASP A 1 312 ? -9.682 13.180 9.547 1.00 94.38 312 ASP A O 1
ATOM 2435 N N . TRP A 1 313 ? -7.745 13.375 8.427 1.00 96.44 313 TRP A N 1
ATOM 2436 C CA . TRP A 1 313 ? -7.302 12.008 8.695 1.00 96.44 313 TRP A CA 1
ATOM 2437 C C . TRP A 1 313 ? -7.315 11.643 10.182 1.00 96.44 313 TRP A C 1
ATOM 2439 O O . TRP A 1 313 ? -7.523 10.480 10.513 1.00 96.44 313 TRP A O 1
ATOM 2449 N N . LYS A 1 314 ? -7.146 12.608 11.100 1.00 97.75 314 LYS A N 1
ATOM 2450 C CA . LYS A 1 314 ? -7.212 12.339 12.546 1.00 97.75 314 LYS A CA 1
ATOM 2451 C C . LYS A 1 314 ? -8.640 12.053 12.992 1.00 97.75 314 LYS A C 1
ATOM 2453 O O . LYS A 1 314 ? -8.850 11.212 13.864 1.00 97.75 314 LYS A O 1
ATOM 2458 N N . LYS A 1 315 ? -9.632 12.708 12.385 1.00 97.69 315 LYS A N 1
ATOM 2459 C CA . LYS A 1 315 ? -11.046 12.383 12.611 1.00 97.69 315 LYS A CA 1
ATOM 2460 C C . LYS A 1 315 ? -11.426 11.069 11.945 1.00 97.69 315 LYS A C 1
ATOM 2462 O O . LYS A 1 315 ? -12.054 10.250 12.606 1.00 97.69 315 LYS A O 1
ATOM 2467 N N . ALA A 1 316 ? -10.985 10.825 10.710 1.00 97.69 316 ALA A N 1
ATOM 2468 C CA . ALA A 1 316 ? -11.171 9.532 10.047 1.00 97.69 316 ALA A CA 1
ATOM 2469 C C . ALA A 1 316 ? -10.571 8.384 10.880 1.00 97.69 316 ALA A C 1
ATOM 2471 O O . ALA A 1 316 ? -11.182 7.327 11.040 1.00 97.69 316 ALA A O 1
ATOM 2472 N N . PHE A 1 317 ? -9.410 8.621 11.497 1.00 98.44 317 PHE A N 1
ATOM 2473 C CA . PHE A 1 317 ? -8.747 7.680 12.395 1.00 98.44 317 PHE A CA 1
ATOM 2474 C C . PHE A 1 317 ? -9.618 7.367 13.615 1.00 98.44 317 PHE A C 1
ATOM 2476 O O . PHE A 1 317 ? -9.871 6.200 13.908 1.00 98.44 317 PHE A O 1
ATOM 2483 N N . VAL A 1 318 ? -10.146 8.397 14.285 1.00 98.44 318 VAL A N 1
ATOM 2484 C CA . VAL A 1 318 ? -11.069 8.225 15.418 1.00 98.44 318 VAL A CA 1
ATOM 2485 C C . VAL A 1 318 ? -12.334 7.480 14.995 1.00 98.44 318 VAL A C 1
ATOM 2487 O O . VAL A 1 318 ? -12.747 6.548 15.684 1.00 98.44 318 VAL A O 1
ATOM 2490 N N . ASN A 1 319 ? -12.928 7.846 13.859 1.00 97.94 319 ASN A N 1
ATOM 2491 C CA . ASN A 1 319 ? -14.145 7.217 13.346 1.00 97.94 319 ASN A CA 1
ATOM 2492 C C . ASN A 1 319 ? -13.930 5.731 13.019 1.00 97.94 319 ASN A C 1
ATOM 2494 O O . ASN A 1 319 ? -14.823 4.917 13.255 1.00 97.94 319 ASN A O 1
ATOM 2498 N N . THR A 1 320 ? -12.746 5.373 12.514 1.00 97.56 320 THR A N 1
ATOM 2499 C CA . THR A 1 320 ? -12.420 4.000 12.100 1.00 97.56 320 THR A CA 1
ATOM 2500 C C . THR A 1 320 ? -12.011 3.123 13.280 1.00 97.56 320 THR A C 1
ATOM 2502 O O . THR A 1 320 ? -12.474 1.989 13.408 1.00 97.56 320 THR A O 1
ATOM 2505 N N . PHE A 1 321 ? -11.132 3.632 14.144 1.00 97.88 321 PHE A N 1
ATOM 2506 C CA . PHE A 1 321 ? -10.441 2.831 15.157 1.00 97.88 321 PHE A CA 1
ATOM 2507 C C . PHE A 1 321 ? -10.958 3.057 16.575 1.00 97.88 321 PHE A C 1
ATOM 2509 O O . PHE A 1 321 ? -10.524 2.370 17.494 1.00 97.88 321 PHE A O 1
ATOM 2516 N N . ASN A 1 322 ? -11.886 4.001 16.764 1.00 96.44 322 ASN A N 1
ATOM 2517 C CA . ASN A 1 322 ? -12.468 4.340 18.062 1.00 96.44 322 ASN A CA 1
ATOM 2518 C C . ASN A 1 322 ? -11.411 4.704 19.131 1.00 96.44 322 ASN A C 1
ATOM 2520 O O . ASN A 1 322 ? -11.605 4.478 20.325 1.00 96.44 322 ASN A O 1
ATOM 2524 N N . MET A 1 323 ? -10.292 5.287 18.694 1.00 98.00 323 MET A N 1
ATOM 2525 C CA . MET A 1 323 ? -9.233 5.836 19.541 1.00 98.00 323 MET A CA 1
ATOM 2526 C C . MET A 1 323 ? -8.612 7.057 18.859 1.00 98.00 323 MET A C 1
ATOM 2528 O O . MET A 1 323 ? -8.654 7.173 17.634 1.00 98.00 323 MET A O 1
ATOM 2532 N N . THR A 1 324 ? -8.031 7.979 19.625 1.00 98.50 324 THR A N 1
ATOM 2533 C CA . THR A 1 324 ? -7.281 9.095 19.039 1.00 98.50 324 THR A CA 1
ATOM 2534 C C . THR A 1 324 ? -5.888 8.654 18.608 1.00 98.50 324 THR A C 1
ATOM 2536 O O . THR A 1 324 ? -5.315 7.704 19.145 1.00 98.50 324 THR A O 1
ATOM 2539 N N . VAL A 1 325 ? -5.305 9.390 17.665 1.00 98.38 325 VAL A N 1
ATOM 2540 C CA . VAL A 1 325 ? -3.915 9.183 17.241 1.00 98.38 325 VAL A CA 1
ATOM 2541 C C . VAL A 1 325 ? -2.962 9.349 18.427 1.00 98.38 325 VAL A C 1
ATOM 2543 O O . VAL A 1 325 ? -2.019 8.583 18.581 1.00 98.38 325 VAL A O 1
ATOM 2546 N N . GLU A 1 326 ? -3.220 10.311 19.314 1.00 98.50 326 GLU A N 1
ATOM 2547 C CA . GLU A 1 326 ? -2.419 10.520 20.520 1.00 98.50 326 GLU A CA 1
ATOM 2548 C C . GLU A 1 326 ? -2.500 9.340 21.496 1.00 98.50 326 GLU A C 1
ATOM 2550 O O . GLU A 1 326 ? -1.478 8.985 22.079 1.00 98.50 326 GLU A O 1
ATOM 2555 N N . GLN A 1 327 ? -3.674 8.717 21.661 1.00 98.50 327 GLN A N 1
ATOM 2556 C CA . GLN A 1 327 ? -3.820 7.498 22.464 1.00 98.50 327 GLN A CA 1
ATOM 2557 C C . GLN A 1 327 ? -3.015 6.350 21.854 1.00 98.50 327 GLN A C 1
ATOM 2559 O O . GLN A 1 327 ? -2.252 5.693 22.562 1.00 98.50 327 GLN A O 1
ATOM 2564 N N . PHE A 1 328 ? -3.115 6.167 20.535 1.00 98.62 328 PHE A N 1
ATOM 2565 C CA . PHE A 1 328 ? -2.305 5.184 19.824 1.00 98.62 328 PHE A CA 1
ATOM 2566 C C . PHE A 1 328 ? -0.805 5.454 20.014 1.00 98.62 328 PHE A C 1
ATOM 2568 O O . PHE A 1 328 ? -0.069 4.568 20.436 1.00 98.62 328 PHE A O 1
ATOM 2575 N N . TYR A 1 329 ? -0.338 6.686 19.814 1.00 98.69 329 TYR A N 1
ATOM 2576 C CA . TYR A 1 329 ? 1.071 7.038 20.006 1.00 98.69 329 TYR A CA 1
ATOM 2577 C C . TYR A 1 329 ? 1.564 6.833 21.438 1.00 98.69 329 TYR A C 1
ATOM 2579 O O . TYR A 1 329 ? 2.708 6.432 21.631 1.00 98.69 329 TYR A O 1
ATOM 2587 N N . GLN A 1 330 ? 0.718 7.062 22.442 1.00 98.25 330 GLN A N 1
ATOM 2588 C CA . GLN A 1 330 ? 1.052 6.756 23.833 1.00 98.25 330 GLN A CA 1
ATOM 2589 C C . GLN A 1 330 ? 1.188 5.249 24.078 1.00 98.25 330 GLN A C 1
ATOM 2591 O O . GLN A 1 330 ? 2.056 4.851 24.851 1.00 98.25 330 GLN A O 1
ATOM 2596 N N . SER A 1 331 ? 0.396 4.410 23.399 1.00 97.69 331 SER A N 1
ATOM 2597 C CA . SER A 1 331 ? 0.494 2.946 23.519 1.00 97.69 331 SER A CA 1
ATOM 2598 C C . SER A 1 331 ? 1.845 2.393 23.043 1.00 97.69 331 SER A C 1
ATOM 2600 O O . SER A 1 331 ? 2.291 1.353 23.525 1.00 97.69 331 SER A O 1
ATOM 2602 N N . LEU A 1 332 ? 2.542 3.096 22.141 1.00 98.31 332 LEU A N 1
ATOM 2603 C CA . LEU A 1 332 ? 3.787 2.622 21.526 1.00 98.31 332 LEU A CA 1
ATOM 2604 C C . LEU A 1 332 ? 4.962 2.531 22.506 1.00 98.31 332 LEU A C 1
ATOM 2606 O O . LEU A 1 332 ? 5.914 1.801 22.240 1.00 98.31 332 LEU A O 1
ATOM 2610 N N . ILE A 1 333 ? 4.893 3.213 23.656 1.00 95.25 333 ILE A N 1
ATOM 2611 C CA . ILE A 1 333 ? 5.952 3.187 24.679 1.00 95.25 333 ILE A CA 1
ATOM 2612 C C . ILE A 1 333 ? 6.198 1.784 25.257 1.00 95.25 333 ILE A C 1
ATOM 2614 O O . ILE A 1 333 ? 7.243 1.537 25.855 1.00 95.25 333 ILE A O 1
ATOM 2618 N N . GLN A 1 334 ? 5.247 0.862 25.078 1.00 95.31 334 GLN A N 1
ATOM 2619 C CA . GLN A 1 334 ? 5.387 -0.527 25.508 1.00 95.31 334 GLN A CA 1
ATOM 2620 C C . GLN A 1 334 ? 6.450 -1.302 24.715 1.00 95.31 334 GLN A C 1
ATOM 2622 O O . GLN A 1 334 ? 6.967 -2.302 25.211 1.00 95.31 334 GLN A O 1
ATOM 2627 N N . TYR A 1 335 ? 6.777 -0.862 23.496 1.00 96.38 335 TYR A N 1
ATOM 2628 C CA . TYR A 1 335 ? 7.731 -1.554 22.637 1.00 96.38 335 TYR A CA 1
ATOM 2629 C C . TYR A 1 335 ? 9.162 -1.100 22.960 1.00 96.38 335 TYR A C 1
ATOM 2631 O O . TYR A 1 335 ? 9.475 0.093 22.864 1.00 96.38 335 TYR A O 1
ATOM 2639 N N . PRO A 1 336 ? 10.052 -2.025 23.363 1.00 93.25 336 PRO A N 1
ATOM 2640 C CA . PRO A 1 336 ? 11.397 -1.671 23.783 1.00 93.25 336 PRO A CA 1
ATOM 2641 C C . PRO A 1 336 ? 12.252 -1.209 22.601 1.00 93.25 336 PRO A C 1
ATOM 2643 O O . PRO A 1 336 ? 12.065 -1.618 21.456 1.00 93.25 336 PRO A O 1
ATOM 2646 N N . THR A 1 337 ? 13.250 -0.381 22.911 1.00 95.31 337 THR A N 1
ATOM 2647 C CA . THR A 1 337 ? 14.312 -0.022 21.963 1.00 95.31 337 THR A CA 1
ATOM 2648 C C . THR A 1 337 ? 15.624 -0.638 22.415 1.00 95.31 337 THR A C 1
ATOM 2650 O O . THR A 1 337 ? 15.878 -0.706 23.621 1.00 95.31 337 THR A O 1
ATOM 2653 N N . ALA A 1 338 ? 16.483 -1.018 21.476 1.00 93.56 338 ALA A N 1
ATOM 2654 C CA . ALA A 1 338 ? 17.808 -1.570 21.741 1.00 93.56 338 ALA A CA 1
ATOM 2655 C C . ALA A 1 338 ? 18.875 -0.893 20.871 1.00 93.56 338 ALA A C 1
ATOM 2657 O O . ALA A 1 338 ? 18.554 -0.201 19.905 1.00 93.56 338 ALA A O 1
ATOM 2658 N N . GLU A 1 339 ? 20.145 -1.077 21.231 1.00 93.69 339 GLU A N 1
ATOM 2659 C CA . GLU A 1 339 ? 21.236 -0.806 20.293 1.00 93.69 339 GLU A CA 1
ATOM 2660 C C . GLU A 1 339 ? 21.179 -1.827 19.153 1.00 93.69 339 GLU A C 1
ATOM 2662 O O . GLU A 1 339 ? 20.839 -2.992 19.376 1.00 93.69 339 GLU A O 1
ATOM 2667 N N . SER A 1 340 ? 21.486 -1.386 17.935 1.00 89.44 340 SER A N 1
ATOM 2668 C CA . SER A 1 340 ? 21.563 -2.294 16.795 1.00 89.44 340 SER A CA 1
ATOM 2669 C C . SER A 1 340 ? 22.758 -3.238 16.937 1.00 89.44 340 SER A C 1
ATOM 2671 O O . SER A 1 340 ? 23.831 -2.834 17.377 1.00 89.44 340 SER A O 1
ATOM 2673 N N . THR A 1 341 ? 22.589 -4.491 16.516 1.00 86.81 341 THR A N 1
ATOM 2674 C CA . THR A 1 341 ? 23.690 -5.458 16.370 1.00 86.81 341 THR A CA 1
ATOM 2675 C C . THR A 1 341 ? 24.395 -5.357 15.014 1.00 86.81 341 THR A C 1
ATOM 2677 O O . THR A 1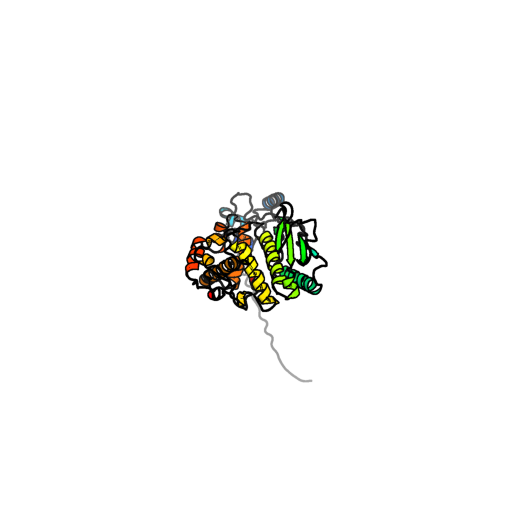 341 ? 25.365 -6.069 14.778 1.00 86.81 341 THR A O 1
ATOM 2680 N N . GLN A 1 342 ? 23.899 -4.504 14.115 1.00 87.44 342 GLN A N 1
ATOM 2681 C CA . GLN A 1 342 ? 24.454 -4.276 12.783 1.00 87.44 342 GLN A CA 1
ATOM 2682 C C . GLN A 1 342 ? 25.339 -3.027 12.783 1.00 87.44 342 GLN A C 1
ATOM 2684 O O . GLN A 1 342 ? 24.845 -1.930 13.054 1.00 87.44 342 GLN A O 1
ATOM 2689 N N . ASP A 1 343 ? 26.604 -3.180 12.389 1.00 89.50 343 ASP A N 1
ATOM 2690 C CA . ASP A 1 343 ? 27.625 -2.119 12.430 1.00 89.50 343 ASP A CA 1
ATOM 2691 C C . ASP A 1 343 ? 27.289 -0.881 11.579 1.00 89.50 343 ASP A C 1
ATOM 2693 O O . ASP A 1 343 ? 27.792 0.213 11.830 1.00 89.50 343 ASP A O 1
ATOM 2697 N N . TRP A 1 344 ? 26.436 -1.033 10.564 1.00 90.00 344 TRP A N 1
ATOM 2698 C CA . TRP A 1 344 ? 26.030 0.060 9.678 1.00 90.00 344 TRP A CA 1
ATOM 2699 C C . TRP A 1 344 ? 24.878 0.913 10.238 1.00 90.00 344 TRP A C 1
ATOM 2701 O O . TRP A 1 344 ? 24.556 1.955 9.667 1.00 90.00 344 TRP A O 1
ATOM 2711 N N . ILE A 1 345 ? 24.268 0.509 11.359 1.00 90.62 345 ILE A N 1
ATOM 2712 C CA . ILE A 1 345 ? 23.184 1.246 12.017 1.00 90.62 345 ILE A CA 1
ATOM 2713 C C . ILE A 1 345 ? 23.745 1.961 13.249 1.00 90.62 345 ILE A C 1
ATOM 2715 O O . ILE A 1 345 ? 24.068 1.339 14.256 1.00 90.62 345 ILE A O 1
ATOM 2719 N N . SER A 1 346 ? 23.796 3.290 13.195 1.00 90.31 346 SER A N 1
ATOM 2720 C CA . SER A 1 346 ? 24.335 4.142 14.267 1.00 90.31 346 SER A CA 1
ATOM 2721 C C . SER A 1 346 ? 23.283 4.669 15.252 1.00 90.31 346 SER A C 1
ATOM 2723 O O . SER A 1 346 ? 23.583 5.526 16.084 1.00 90.31 346 SER A O 1
ATOM 2725 N N . HIS A 1 347 ? 22.041 4.193 15.157 1.00 91.56 347 HIS A N 1
ATOM 2726 C CA . HIS A 1 347 ? 20.927 4.621 16.000 1.00 91.56 347 HIS A CA 1
ATOM 2727 C C . HIS A 1 347 ? 20.245 3.436 16.687 1.00 91.56 347 HIS A C 1
ATOM 2729 O O . HIS A 1 347 ? 20.304 2.296 16.229 1.00 91.56 347 HIS A O 1
ATOM 2735 N N . ARG A 1 348 ? 19.506 3.723 17.763 1.00 95.75 348 ARG A N 1
ATOM 2736 C CA . ARG A 1 348 ? 18.667 2.720 18.427 1.00 95.75 348 ARG A CA 1
ATOM 2737 C C . ARG A 1 348 ? 17.558 2.226 17.505 1.00 95.75 348 ARG A C 1
ATOM 2739 O O . ARG A 1 348 ? 16.998 2.999 16.716 1.00 95.75 348 ARG A O 1
ATOM 2746 N N . VAL A 1 349 ? 17.214 0.957 17.663 1.00 96.56 349 VAL A N 1
ATOM 2747 C CA . VAL A 1 349 ? 16.218 0.249 16.858 1.00 96.56 349 VAL A CA 1
ATOM 2748 C C . VAL A 1 349 ? 15.071 -0.280 17.712 1.00 96.56 349 VAL A C 1
ATOM 2750 O O . VAL A 1 349 ? 15.220 -0.426 18.927 1.00 96.56 349 VAL A O 1
ATOM 2753 N N . VAL A 1 350 ? 13.922 -0.524 17.086 1.00 96.81 350 VAL A N 1
ATOM 2754 C CA . VAL A 1 350 ? 12.750 -1.165 17.703 1.00 96.81 350 VAL A CA 1
ATOM 2755 C C . VAL A 1 350 ? 12.692 -2.628 17.272 1.00 96.81 350 VAL A C 1
ATOM 2757 O O . VAL A 1 350 ? 12.906 -2.925 16.101 1.00 96.81 350 VAL A O 1
ATOM 2760 N N . ASP A 1 351 ? 12.372 -3.524 18.205 1.00 93.81 351 ASP A N 1
ATOM 2761 C CA . ASP A 1 351 ? 12.056 -4.922 17.895 1.00 93.81 351 ASP A CA 1
ATOM 2762 C C . ASP A 1 351 ? 10.606 -5.034 17.392 1.00 93.81 351 ASP A C 1
ATOM 2764 O O . ASP A 1 351 ? 9.657 -4.777 18.140 1.00 93.81 351 ASP A O 1
ATOM 2768 N N . ALA A 1 352 ? 10.427 -5.411 16.122 1.00 95.38 352 ALA A N 1
ATOM 2769 C CA . ALA A 1 352 ? 9.103 -5.590 15.524 1.00 95.38 352 ALA A CA 1
ATOM 2770 C C . ALA A 1 352 ? 8.447 -6.928 15.865 1.00 95.38 352 ALA A C 1
ATOM 2772 O O . ALA A 1 352 ? 7.255 -7.088 15.605 1.00 95.38 352 ALA A O 1
ATOM 2773 N N . THR A 1 353 ? 9.186 -7.893 16.422 1.00 95.06 353 THR A N 1
ATOM 2774 C CA . THR A 1 353 ? 8.701 -9.259 16.681 1.00 95.06 353 THR A CA 1
ATOM 2775 C C . THR A 1 353 ? 7.319 -9.296 17.348 1.00 95.06 353 THR A C 1
ATOM 2777 O O . THR A 1 353 ? 6.469 -10.063 16.890 1.00 95.06 353 THR A O 1
ATOM 2780 N N . PRO A 1 354 ? 7.012 -8.452 18.358 1.00 96.38 354 PRO A N 1
ATOM 2781 C CA . PRO A 1 354 ? 5.704 -8.466 19.014 1.00 96.38 354 PRO A CA 1
ATOM 2782 C C . PRO A 1 354 ? 4.532 -8.043 18.115 1.00 96.38 354 PRO A C 1
ATOM 2784 O O . PRO A 1 354 ? 3.382 -8.374 18.417 1.00 96.38 354 PRO A O 1
ATOM 2787 N N . VAL A 1 355 ? 4.798 -7.303 17.033 1.00 97.62 355 VAL A N 1
ATOM 2788 C CA . VAL A 1 355 ? 3.766 -6.737 16.152 1.00 97.62 355 VAL A CA 1
ATOM 2789 C C . VAL A 1 355 ? 3.599 -7.470 14.830 1.00 97.62 355 VAL A C 1
ATOM 2791 O O . VAL A 1 355 ? 2.636 -7.200 14.115 1.00 97.62 355 VAL A O 1
ATOM 2794 N N . LEU A 1 356 ? 4.467 -8.437 14.525 1.00 97.81 356 LEU A N 1
ATOM 2795 C CA . LEU A 1 356 ? 4.391 -9.181 13.272 1.00 97.81 356 LEU A CA 1
ATOM 2796 C C . LEU A 1 356 ? 3.034 -9.905 13.117 1.00 97.81 356 LEU A C 1
ATOM 2798 O O . LEU A 1 356 ? 2.478 -10.425 14.101 1.00 97.81 356 LEU A O 1
ATOM 2802 N N . PRO A 1 357 ? 2.478 -9.929 11.892 1.00 97.56 357 PRO A N 1
ATOM 2803 C CA . PRO A 1 357 ? 1.257 -10.668 11.608 1.00 97.56 357 PRO A CA 1
ATOM 2804 C C . PRO A 1 357 ? 1.513 -12.177 11.642 1.00 97.56 357 PRO A C 1
ATOM 2806 O O . PRO A 1 357 ? 2.647 -12.638 11.479 1.00 97.56 357 PRO A O 1
ATOM 2809 N N . SER A 1 358 ? 0.456 -12.971 11.807 1.00 96.62 358 SER A N 1
ATOM 2810 C CA . SER A 1 358 ? 0.572 -14.421 11.659 1.00 96.62 358 SER A CA 1
ATOM 2811 C C . SER A 1 358 ? 1.041 -14.810 10.251 1.00 96.62 358 SER A C 1
ATOM 2813 O O . SER A 1 358 ? 0.701 -14.182 9.244 1.00 96.62 358 SER A O 1
ATOM 2815 N N . LYS A 1 359 ? 1.781 -15.923 10.156 1.00 94.94 359 LYS A N 1
ATOM 2816 C CA . LYS A 1 359 ? 2.161 -16.523 8.863 1.00 94.94 359 LYS A CA 1
ATOM 2817 C C . LYS A 1 359 ? 0.960 -17.009 8.045 1.00 94.94 359 LYS A C 1
ATOM 2819 O O . LYS A 1 359 ? 1.091 -17.245 6.849 1.00 94.94 359 LYS A O 1
ATOM 2824 N N . THR A 1 360 ? -0.195 -17.165 8.688 1.00 95.25 360 THR A N 1
ATOM 2825 C CA . THR A 1 360 ? -1.451 -17.600 8.072 1.00 95.25 360 THR A CA 1
ATOM 2826 C C . THR A 1 360 ? -2.318 -16.446 7.574 1.00 95.25 360 THR A C 1
ATOM 2828 O O . THR A 1 360 ? -3.289 -16.704 6.865 1.00 95.25 360 THR A O 1
ATOM 2831 N N . LEU A 1 361 ? -1.996 -15.194 7.921 1.00 97.81 361 LEU A N 1
ATOM 2832 C CA . LEU A 1 361 ? -2.717 -14.028 7.421 1.00 97.81 361 LEU A CA 1
ATOM 2833 C C . LEU A 1 361 ? -2.491 -13.884 5.912 1.00 97.81 361 LEU A C 1
ATOM 2835 O O . LEU A 1 361 ? -1.356 -13.923 5.433 1.00 97.81 361 LEU A O 1
ATOM 2839 N N . THR A 1 362 ? -3.578 -13.700 5.164 1.00 97.31 362 THR A N 1
ATOM 2840 C CA . THR A 1 362 ? -3.544 -13.564 3.700 1.00 97.31 362 THR A CA 1
ATOM 2841 C C . THR A 1 362 ? -4.225 -12.280 3.251 1.00 97.31 362 THR A C 1
ATOM 2843 O O . THR A 1 362 ? -5.141 -11.777 3.908 1.00 97.31 362 THR A O 1
ATOM 2846 N N . LEU A 1 363 ? -3.849 -11.778 2.076 1.00 98.12 363 LEU A N 1
ATOM 2847 C CA . LEU A 1 363 ? -4.558 -10.667 1.443 1.00 98.12 363 LEU A CA 1
ATOM 2848 C C . LEU A 1 363 ? -6.014 -11.046 1.141 1.00 98.12 363 LEU A C 1
ATOM 2850 O O . LEU A 1 363 ? -6.905 -10.217 1.308 1.00 98.12 363 LEU A O 1
ATOM 2854 N N . ASN A 1 364 ? -6.291 -12.312 0.805 1.00 96.88 364 ASN A N 1
ATOM 2855 C CA . ASN A 1 364 ? -7.664 -12.795 0.642 1.00 96.88 364 ASN A CA 1
ATOM 2856 C C . ASN A 1 364 ? -8.498 -12.558 1.905 1.00 96.88 364 ASN A C 1
ATOM 2858 O O . ASN A 1 364 ? -9.598 -12.029 1.804 1.00 96.88 364 ASN A O 1
ATOM 2862 N N . SER A 1 365 ? -7.984 -12.888 3.091 1.00 96.38 365 SER A N 1
ATOM 2863 C CA . SER A 1 365 ? -8.734 -12.682 4.338 1.00 96.38 365 SER A CA 1
ATOM 2864 C C . SER A 1 365 ? -8.998 -11.213 4.692 1.00 96.38 365 SER A C 1
ATOM 2866 O O . SER A 1 365 ? -9.905 -10.940 5.472 1.00 96.38 365 SER A O 1
ATOM 2868 N N . ILE A 1 366 ? -8.232 -10.278 4.122 1.00 97.88 366 ILE A N 1
ATOM 2869 C CA . ILE A 1 366 ? -8.341 -8.836 4.396 1.00 97.88 366 ILE A CA 1
ATOM 2870 C C . ILE A 1 366 ? -9.279 -8.150 3.391 1.00 97.88 366 ILE A C 1
ATOM 2872 O O . ILE A 1 366 ? -10.067 -7.278 3.760 1.00 97.88 366 ILE A O 1
ATOM 2876 N N . PHE A 1 367 ? -9.191 -8.530 2.114 1.00 94.56 367 PHE A N 1
ATOM 2877 C CA . PHE A 1 367 ? -9.846 -7.811 1.017 1.00 94.56 367 PHE A CA 1
ATOM 2878 C C . PHE A 1 367 ? -11.068 -8.520 0.412 1.00 94.56 367 PHE A C 1
ATOM 2880 O O . PHE A 1 367 ? -11.740 -7.914 -0.423 1.00 94.56 367 PHE A O 1
ATOM 2887 N N . SER A 1 368 ? -11.393 -9.745 0.852 1.00 79.62 368 SER A N 1
ATOM 2888 C CA . SER A 1 368 ? -12.614 -10.454 0.416 1.00 79.62 368 SER A CA 1
ATOM 2889 C C . SER A 1 368 ? -13.916 -9.885 0.988 1.00 79.62 368 SER A C 1
ATOM 2891 O O . SER A 1 368 ? -13.897 -9.161 2.020 1.00 79.62 368 SER A O 1
#

Secondary structure (DSSP, 8-state):
---------------------------PPP-SSHHHHHTT-TT-EESSHHHHHHHHHTTB--PEE-HHHHHHHHHHH-TT-SSEESPPBPPP----PPPP-EEEEE-TTS-HHHHHHHHHHHHHHHHHSPPPGGGGG-TT--SSEEEEEEETTS----TTSTT--SEEEEE-SS-EEEEEEE-HHHHHTT-THHHHHHHHHHHHHHHHHHHTS----HHHHHHHHHHHHHHHHHHHHS--TTTTTTS--BTHHHH-GGGGSSTT-S--GGGHHHHHHHHHHHHHHHHTT--HHHHHHIIIIIHHHHHTT--SHHHHHHHHHSS-HHHHHHHGGGS-EE--SSTT--S-EE--GGGPPPTT--HHHHH-

Foldseek 3Di:
DDDDDDDDDDDDDDDDDDDPDDDPPPQADEDPDLVRVCVVWVQFEFLAPVLQVVCVVVQWDRTHYDNRNCVRHCVPAVPPVSRTGSGHGHPDPPPPDDFAAADEAEDPQDDPVLVVVLVVLVVVCCVLQPQDPLLVVQQQEDGNAYEHEHEPVDPRPDPVDPPDDDWAFDGDVRHTHTYQHHYPCCVVVVPPVSSLSSQLRSLLSSLCSQQVPLCQFQLLNNLLSLLRSQLVCCVPVVGGCVVVQLPFQFPCLQVPVVCRRDPDSVRQVSNSSSVLLLLLQLVVLVVVPDDSLRSSLLRSHVLSNLNNVPSNSQVSCCVRRVDGPVVSSNVSNPWDWDDDPDPVDPGIGTRNNVRRDDSPDHSNSNRD